Protein 3UN6 (pdb70)

Solvent-accessible surface area: 12383 Å² total

Organism: Staphylococcus aureus (strain NCTC 8325 / PS 47) (NCBI:txid93061)

Secondary structure (DSSP, 8-state):
--EEEEEE-SSGGGTT--HHHHHTSSS-SSEEEEEE-SSTTT--TTTTTSSSEEEEETTT--TTTTT---EEEEES-EE-EE------GGG--SSSSPEEEE-S-SSSHHHHHHHHHHHHTTPPTTSEEEE--TT--HHHHTTS-SEE-EETTHHHHHHHSS------BGGGTSTT---EEEEE-HHHHHH-HHHHHHHHHHHHHHHH---HHHHHH---SSSS-HHHHHHHHHTEE-S-----HHHHHHHHHHHHHTTS-PPPPHHHHB--HHHHHS---

B-factor: mean 32.93, std 9.85, range [16.86, 70.76]

CATH classification: 3.40.190.10 (+1 more: 3.40.190.10)

Foldseek 3Di:
DAEAEEEEEPFLLQLLLLQVLQVPDPDHPHHYHYDYDQAQVVSVCCQVVVGFWYWAWPQVLVVVVV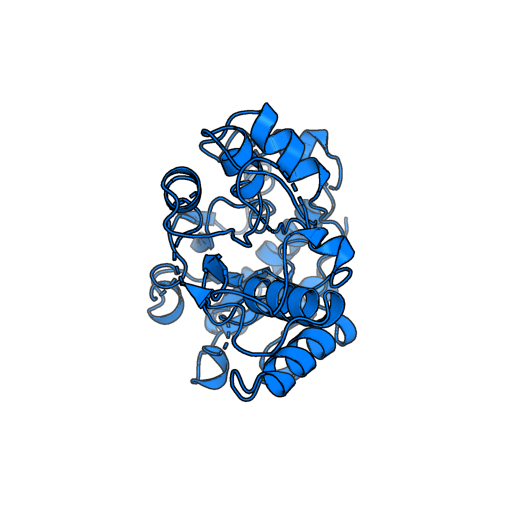PAQKAFAWGSFWFQKFKFWADALLVDDQPDAAFEEEERDCRFVFVLLVVQSCVVSPHDPPSYHYDHGLVPLVCRQVVVGGMYMDGPPSQLVVVVVHTHDTHDTSCVRPNRQGTITIMGGNCCVVPVVVSVLSSLLSSLLSQQCQPLVVSLVSCVPDPDDSVSSSVSSVGIHGHGGQPDQVSVVVSQVSCVVVVVDNDDHCVSHHDHPSNVVRDND

InterPro domains:
  IPR044527 Nitrate/bicarbonate ABC transporter substrate-binding domain [cd13553] (36-247)

Nearest PDB structures (foldseek):
  3un6-assembly1_A  TM=1.002E+00  e=4.318E-60  Staphylococcus aureus subsp. aureus NCTC 8325
  2g29-assembly1_A  TM=8.638E-01  e=1.732E-16  Synechocystis sp.
  6ssy-assembly2_B  TM=8.117E-01  e=2.374E-15  Escherichia coli K-12
  3uif-assembly1_A  TM=6.618E-01  e=4.471E-12  Methylobacillus flagellatus KT
  4c0r-assembly1_A  TM=5.521E-01  e=3.554E-06  Streptococcus mutans

Structure (mmCIF, N/CA/C/O backbone):
data_3UN6
#
_entry.id   3UN6
#
_cell.length_a   45.080
_cell.length_b   64.732
_cell.length_c   45.468
_cell.angle_alpha   90.00
_cell.angle_beta   91.50
_cell.angle_gamma   90.00
#
_symmetry.space_group_name_H-M   'P 1 21 1'
#
loop_
_entity.id
_entity.type
_entity.pdbx_description
1 polymer 'ABC transporter substrate-binding protein'
2 non-polymer 'ZINC ION'
3 non-polymer 'PHOSPHATE ION'
4 water water
#
loop_
_atom_site.group_PDB
_atom_site.id
_atom_site.type_symbol
_atom_site.label_atom_id
_atom_site.label_alt_id
_atom_site.label_comp_id
_atom_site.label_asym_id
_atom_site.label_entity_id
_atom_site.label_seq_id
_atom_site.pdbx_PDB_ins_code
_atom_site.Cartn_x
_atom_site.Cartn_y
_atom_site.Cartn_z
_atom_site.occupancy
_atom_site.B_iso_or_equiv
_atom_site.auth_seq_id
_atom_site.auth_comp_id
_atom_site.auth_asym_id
_atom_site.auth_atom_id
_atom_site.pdbx_PDB_model_num
ATOM 1 N N . GLN A 1 34 ? -36.875 12.024 14.088 1.00 55.62 34 GLN A N 1
ATOM 2 C CA . GLN A 1 34 ? -37.174 11.382 12.752 1.00 55.49 34 GLN A CA 1
ATOM 3 C C . GLN A 1 34 ? -35.907 10.927 11.994 1.00 52.17 34 GLN A C 1
ATOM 4 O O . GLN A 1 34 ? -34.875 11.605 12.030 1.00 52.13 34 GLN A O 1
ATOM 10 N N . GLN A 1 35 ? -36.029 9.780 11.313 1.00 48.97 35 GLN A N 1
ATOM 11 C CA . GLN A 1 35 ? -34.956 9.113 10.561 1.00 46.71 35 GLN A CA 1
ATOM 12 C C . GLN A 1 35 ? -34.039 10.029 9.726 1.00 44.26 35 GLN A C 1
ATOM 13 O O . GLN A 1 35 ? -34.503 10.778 8.866 1.00 42.98 35 GLN A O 1
ATOM 19 N N . VAL A 1 36 ? -32.736 9.921 9.970 1.00 41.55 36 VAL A N 1
ATOM 20 C CA . VAL A 1 36 ? -31.734 10.703 9.265 1.00 39.86 36 VAL A CA 1
ATOM 21 C C . VAL A 1 36 ? -31.125 9.875 8.138 1.00 36.96 36 VAL A C 1
ATOM 22 O O . VAL A 1 36 ? -30.682 8.755 8.365 1.00 36.43 36 VAL A O 1
ATOM 26 N N . ILE A 1 37 ? -31.148 10.413 6.928 1.00 33.39 37 ILE A N 1
ATOM 27 C CA . ILE A 1 37 ? -30.527 9.765 5.785 1.00 32.11 37 ILE A CA 1
ATOM 28 C C . ILE A 1 37 ? -29.309 10.598 5.464 1.00 29.23 37 ILE A C 1
ATOM 29 O O . ILE A 1 37 ? -29.430 11.801 5.231 1.00 27.62 37 ILE A O 1
ATOM 34 N N . LYS A 1 38 ? -28.141 9.963 5.486 1.00 27.63 38 LYS A N 1
ATOM 35 C CA . LYS A 1 38 ? -26.871 10.626 5.144 1.00 27.25 38 LYS A CA 1
ATOM 36 C C . LYS A 1 38 ? -26.459 10.229 3.739 1.00 25.14 38 LYS A C 1
ATOM 37 O O . LYS A 1 38 ? -26.245 9.033 3.458 1.00 24.14 38 LYS A O 1
ATOM 43 N N . ILE A 1 39 ? -26.291 11.208 2.862 1.00 23.40 39 ILE A N 1
ATOM 44 C CA . ILE A 1 39 ? -25.945 10.922 1.484 1.00 22.77 39 ILE A CA 1
ATOM 45 C C . ILE A 1 39 ? -24.693 11.650 1.110 1.00 23.20 39 ILE A C 1
ATOM 46 O O . ILE A 1 39 ? -24.570 12.877 1.327 1.00 25.40 39 ILE A O 1
ATOM 51 N N . GLY A 1 40 ? -23.760 10.907 0.534 1.00 23.27 40 GLY A N 1
ATOM 52 C CA . GLY A 1 40 ? -22.471 11.453 0.126 1.00 22.95 40 GLY A CA 1
ATOM 53 C C . GLY A 1 40 ? -22.394 11.998 -1.291 1.00 22.95 40 GLY A C 1
ATOM 54 O O . GLY A 1 40 ? -23.058 11.493 -2.204 1.00 22.72 40 GLY A O 1
ATOM 55 N N . TYR A 1 41 ? -21.542 13.004 -1.483 1.00 21.17 41 TYR A N 1
ATOM 56 C CA . TYR A 1 41 ? -21.367 13.598 -2.793 1.00 21.61 41 TYR A CA 1
ATOM 57 C C . TYR A 1 41 ? -20.073 14.371 -2.947 1.00 22.34 41 TYR A C 1
ATOM 58 O O . TYR A 1 41 ? -19.420 14.747 -1.958 1.00 23.54 41 TYR A O 1
ATOM 67 N N . LEU A 1 42 ? -19.740 14.609 -4.213 1.00 22.64 42 LEU A N 1
ATOM 68 C CA . LEU A 1 42 ? -18.694 15.532 -4.623 1.00 22.95 42 LEU A CA 1
ATOM 69 C C . LEU A 1 42 ? -19.410 16.771 -5.190 1.00 23.28 42 LEU A C 1
ATOM 70 O O . LEU A 1 42 ? -20.525 16.623 -5.779 1.00 24.37 42 LEU A O 1
ATOM 75 N N . PRO A 1 43 ? -18.796 17.985 -5.047 1.00 22.71 43 PRO A N 1
ATOM 76 C CA . PRO A 1 43 ? -19.398 19.261 -5.502 1.00 22.22 43 PRO A CA 1
ATOM 77 C C . PRO A 1 43 ? -19.283 19.488 -7.026 1.00 23.20 43 PRO A C 1
ATOM 78 O O . PRO A 1 43 ? -18.607 20.387 -7.490 1.00 20.55 43 PRO A O 1
ATOM 82 N N . ILE A 1 44 ? -19.987 18.648 -7.771 1.00 22.57 44 ILE A N 1
ATOM 83 C CA . ILE A 1 44 ? -20.012 18.680 -9.212 1.00 21.94 44 ILE A CA 1
ATOM 84 C C . ILE A 1 44 ? -21.484 18.765 -9.605 1.00 21.73 44 ILE A C 1
ATOM 85 O O . ILE A 1 44 ? -22.354 18.457 -8.790 1.00 21.17 44 ILE A O 1
ATOM 90 N N . THR A 1 45 ? -21.769 19.181 -10.833 1.00 22.40 45 THR A N 1
ATOM 91 C CA . THR A 1 45 ? -23.173 19.304 -11.281 1.00 22.56 45 THR A CA 1
ATOM 92 C C . THR A 1 45 ? -23.916 17.973 -11.246 1.00 22.38 45 THR A C 1
ATOM 93 O O . THR A 1 45 ? -25.151 17.947 -11.172 1.00 23.76 45 THR A O 1
ATOM 97 N N . HIS A 1 46 ? -23.180 16.871 -11.275 1.00 20.92 46 HIS A N 1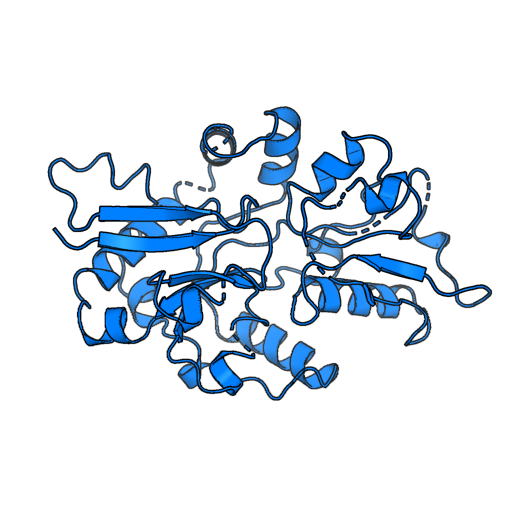
ATOM 98 C CA . HIS A 1 46 ? -23.821 15.576 -11.281 1.00 21.84 46 HIS A CA 1
ATOM 99 C C . HIS A 1 46 ? -24.507 15.232 -9.982 1.00 22.35 46 HIS A C 1
ATOM 100 O O . HIS A 1 46 ? -25.318 14.303 -9.947 1.00 23.38 46 HIS A O 1
ATOM 107 N N . SER A 1 47 ? -24.211 15.984 -8.929 1.00 22.07 47 SER A N 1
ATOM 108 C CA . SER A 1 47 ? -24.823 15.730 -7.635 1.00 21.67 47 SER A CA 1
ATOM 109 C C . SER A 1 47 ? -25.760 16.834 -7.195 1.00 22.83 47 SER A C 1
ATOM 110 O O . SER A 1 47 ? -26.296 16.762 -6.099 1.00 24.86 47 SER A O 1
ATOM 113 N N . ALA A 1 48 ? -25.981 17.842 -8.048 1.00 23.50 48 ALA A N 1
ATOM 114 C CA . ALA A 1 48 ? -26.751 19.032 -7.692 1.00 23.17 48 ALA A CA 1
ATOM 115 C C . ALA A 1 48 ? -28.233 18.773 -7.402 1.00 24.13 48 ALA A C 1
ATOM 116 O O . ALA A 1 48 ? -28.851 19.551 -6.685 1.00 23.22 48 ALA A O 1
ATOM 118 N N . ASN A 1 49 ? -28.801 17.694 -7.942 1.00 22.70 49 ASN A N 1
ATOM 119 C CA . ASN A 1 49 ? -30.201 17.382 -7.641 1.00 24.13 49 ASN A CA 1
ATOM 120 C C . ASN A 1 49 ? -30.380 17.024 -6.155 1.00 24.29 49 ASN A C 1
ATOM 121 O O . ASN A 1 49 ? -31.457 17.161 -5.629 1.00 25.16 49 ASN A O 1
ATOM 126 N N . LEU A 1 50 ? -29.322 16.572 -5.489 1.00 26.10 50 LEU A N 1
ATOM 127 C CA . LEU A 1 50 ? -29.389 16.326 -4.041 1.00 26.74 50 LEU A CA 1
ATOM 128 C C . LEU A 1 50 ? -29.578 17.649 -3.281 1.00 28.17 50 LEU A C 1
ATOM 129 O O . LEU A 1 50 ? -30.293 17.684 -2.267 1.00 29.13 50 LEU A O 1
ATOM 150 N N . THR A 1 53 ? -33.104 18.636 -3.677 1.00 24.79 53 THR A N 1
ATOM 151 C CA . THR A 1 53 ? -33.933 17.768 -2.824 1.00 25.92 53 THR A CA 1
ATOM 152 C C . THR A 1 53 ? -33.966 18.308 -1.399 1.00 25.87 53 THR A C 1
ATOM 153 O O . THR A 1 53 ? -35.026 18.402 -0.785 1.00 26.18 53 THR A O 1
ATOM 157 N N . LYS A 1 54 ? -32.789 18.664 -0.897 1.00 25.66 54 LYS A N 1
ATOM 158 C CA . LYS A 1 54 ? -32.609 19.272 0.406 1.00 28.23 54 LYS A CA 1
ATOM 159 C C . LYS A 1 54 ? -33.432 20.563 0.525 1.00 30.02 54 LYS A C 1
ATOM 160 O O . LYS A 1 54 ? -34.135 20.764 1.515 1.00 32.07 54 LYS A O 1
ATOM 166 N N . LYS A 1 55 ? -33.392 21.415 -0.499 1.00 29.09 55 LYS A N 1
ATOM 167 C CA . LYS A 1 55 ? -34.143 22.654 -0.448 1.00 30.29 55 LYS A CA 1
ATOM 168 C C . LYS A 1 55 ? -35.651 22.372 -0.416 1.00 31.18 55 LYS A C 1
ATOM 169 O O . LYS A 1 55 ? -36.395 22.994 0.335 1.00 31.66 55 LYS A O 1
ATOM 175 N N . LEU A 1 56 ? -36.097 21.431 -1.236 1.00 30.04 56 LEU A N 1
ATOM 176 C CA . LEU A 1 56 ? -37.509 21.066 -1.267 1.00 31.95 56 LEU A CA 1
ATOM 177 C C . LEU A 1 56 ? -37.981 20.507 0.095 1.00 32.05 56 LEU A C 1
ATOM 178 O O . LEU A 1 56 ? -39.049 20.878 0.600 1.00 32.21 56 LEU A O 1
ATOM 183 N N . LEU A 1 57 ? -37.176 19.629 0.686 1.00 31.56 57 LEU A N 1
ATOM 184 C CA . LEU A 1 57 ? -37.506 19.018 1.976 1.00 33.14 57 LEU A CA 1
ATOM 185 C C . LEU A 1 57 ? -37.674 20.079 3.073 1.00 35.60 57 LEU A C 1
ATOM 186 O O . LEU A 1 57 ? -38.504 19.915 3.961 1.00 38.32 57 LEU A O 1
ATOM 191 N N A SER A 1 58 ? -36.900 21.157 3.001 0.50 36.16 58 SER A N 1
ATOM 192 N N B SER A 1 58 ? -36.898 21.158 2.999 0.50 35.87 58 SER A N 1
ATOM 193 C CA A SER A 1 58 ? -36.995 22.238 3.984 0.50 38.61 58 SER A CA 1
ATOM 194 C CA B SER A 1 58 ? -36.990 22.245 3.981 0.50 38.06 58 SER A CA 1
ATOM 195 C C A SER A 1 58 ? -38.331 22.986 3.902 0.50 40.89 58 SER A C 1
ATOM 196 C C B SER A 1 58 ? -38.324 22.995 3.897 0.50 40.61 58 SER A C 1
ATOM 197 O O A SER A 1 58 ? -38.727 23.646 4.852 0.50 42.69 58 SER A O 1
ATOM 198 O O B SER A 1 58 ? -38.713 23.666 4.843 0.50 42.42 58 SER A O 1
ATOM 203 N N . GLN A 1 59 ? -39.017 22.874 2.767 1.00 41.82 59 GLN A N 1
ATOM 204 C CA . GLN A 1 59 ? -40.297 23.546 2.570 1.00 45.04 59 GLN A CA 1
ATOM 205 C C . GLN A 1 59 ? -41.506 22.823 3.170 1.00 47.53 59 GLN A C 1
ATOM 206 O O . GLN A 1 59 ? -42.581 23.399 3.200 1.00 49.69 59 GLN A O 1
ATOM 212 N N . TYR A 1 60 ? -41.350 21.587 3.651 1.00 48.55 60 TYR A N 1
ATOM 213 C CA . TYR A 1 60 ? -42.465 20.886 4.306 1.00 50.88 60 TYR A CA 1
ATOM 214 C C . TYR A 1 60 ? -42.554 21.316 5.761 1.00 53.16 60 TYR A C 1
ATOM 215 O O . TYR A 1 60 ? -41.518 21.546 6.410 1.00 51.36 60 TYR A O 1
ATOM 224 N N . ASN A 1 61 ? -43.787 21.419 6.270 1.00 56.12 61 ASN A N 1
ATOM 225 C CA . ASN A 1 61 ? -44.012 21.728 7.683 1.00 58.63 61 ASN A CA 1
ATOM 226 C C . ASN A 1 61 ? -43.394 20.610 8.528 1.00 58.88 61 ASN A C 1
ATOM 227 O O . ASN A 1 61 ? -42.699 20.864 9.520 1.00 58.29 61 ASN A O 1
ATOM 232 N N . HIS A 1 62 ? -43.668 19.371 8.128 1.00 58.72 62 HIS A N 1
ATOM 233 C CA . HIS A 1 62 ? -43.135 18.203 8.817 1.00 59.14 62 HIS A CA 1
ATOM 234 C C . HIS A 1 62 ? -42.612 17.192 7.810 1.00 56.79 62 HIS A C 1
ATOM 235 O O . HIS A 1 62 ? -43.357 16.334 7.341 1.00 57.73 62 HIS A O 1
ATOM 242 N N . PRO A 1 63 ? -41.319 17.298 7.470 1.00 54.04 63 PRO A N 1
ATOM 243 C CA . PRO A 1 63 ? -40.706 16.389 6.517 1.00 51.40 63 PRO A CA 1
ATOM 244 C C . PRO A 1 63 ? -40.689 14.963 7.059 1.00 50.34 63 PRO A C 1
ATOM 245 O O . PRO A 1 63 ? -40.601 14.760 8.280 1.00 50.51 63 PRO A O 1
ATOM 249 N N . LYS A 1 64 ? -40.749 13.990 6.155 1.00 47.77 64 LYS A N 1
ATOM 250 C CA . LYS A 1 64 ? -40.791 12.573 6.535 1.00 47.10 64 LYS A CA 1
ATOM 251 C C . LYS A 1 64 ? -39.439 11.965 6.973 1.00 44.78 64 LYS A C 1
ATOM 252 O O . LYS A 1 64 ? -39.402 10.857 7.499 1.00 44.46 64 LYS A O 1
ATOM 258 N N . TYR A 1 65 ? -38.349 12.693 6.760 1.00 41.81 65 TYR A N 1
ATOM 259 C CA . TYR A 1 65 ? -37.004 12.236 7.115 1.00 39.17 65 TYR A CA 1
ATOM 260 C C . TYR A 1 65 ? -36.119 13.482 7.182 1.00 39.20 65 TYR A C 1
ATOM 261 O O . TYR A 1 65 ? -36.571 14.591 6.861 1.00 39.08 65 TYR A O 1
ATOM 270 N N . LYS A 1 66 ? -34.886 13.304 7.637 1.00 38.26 66 LYS A N 1
ATOM 271 C CA . LYS A 1 66 ? -33.894 14.370 7.647 1.00 38.83 66 LYS A CA 1
ATOM 272 C C . LYS A 1 66 ? -32.819 13.949 6.651 1.00 36.50 66 LYS A C 1
ATOM 273 O O . LYS A 1 66 ? -32.421 12.774 6.597 1.00 36.90 66 LYS A O 1
ATOM 279 N N . LEU A 1 67 ? -32.361 14.898 5.854 1.00 35.25 67 LEU A N 1
ATOM 280 C CA . LEU A 1 67 ? -31.358 14.638 4.852 1.00 33.40 67 LEU A CA 1
ATOM 281 C C . LEU A 1 67 ? -30.074 15.361 5.229 1.00 33.81 67 LEU A C 1
ATOM 282 O O . LEU A 1 67 ? -30.046 16.596 5.343 1.00 32.43 67 LEU A O 1
ATOM 287 N N . GLU A 1 68 ? -29.019 14.588 5.457 1.00 32.70 68 GLU A N 1
ATOM 288 C CA . GLU A 1 68 ? -27.713 15.154 5.757 1.00 34.66 68 GLU A CA 1
ATOM 289 C C . GLU A 1 68 ? -26.830 14.880 4.556 1.00 32.60 68 GLU A C 1
ATOM 290 O O . GLU A 1 68 ? -26.650 13.716 4.164 1.00 32.37 68 GLU A O 1
ATOM 296 N N . LEU A 1 69 ? -26.306 15.948 3.955 1.00 30.72 69 LEU A N 1
ATOM 297 C CA . LEU A 1 69 ? -25.437 15.823 2.798 1.00 28.42 69 LEU A CA 1
ATOM 298 C C . LEU A 1 69 ? -23.973 15.888 3.268 1.00 27.92 69 LEU A C 1
ATOM 299 O O . LEU A 1 69 ? -23.532 16.880 3.839 1.00 27.45 69 LEU A O 1
ATOM 304 N N . VAL A 1 70 ? -23.221 14.834 2.983 1.00 26.11 70 VAL A N 1
ATOM 305 C CA . VAL A 1 70 ? -21.835 14.706 3.442 1.00 25.58 70 VAL A CA 1
ATOM 306 C C . VAL A 1 70 ? -20.880 14.850 2.237 1.00 24.87 70 VAL A C 1
ATOM 307 O O . VAL A 1 70 ? -20.900 14.017 1.306 1.00 22.80 70 VAL A O 1
ATOM 311 N N . LYS A 1 71 ? -20.040 15.888 2.266 1.00 24.37 71 LYS A N 1
ATOM 312 C CA . LYS A 1 71 ? -19.132 16.210 1.155 1.00 24.58 71 LYS A CA 1
ATOM 313 C C . LYS A 1 71 ? -17.768 15.530 1.181 1.00 23.80 71 LYS A C 1
ATOM 314 O O . LYS A 1 71 ? -17.114 15.470 2.220 1.00 25.61 71 LYS A O 1
ATOM 320 N N . PHE A 1 72 ? -17.322 15.095 0.007 1.00 22.31 72 PHE A N 1
ATOM 321 C CA . PHE A 1 72 ? -16.030 14.432 -0.182 1.00 21.88 72 PHE A CA 1
ATOM 322 C C . PHE A 1 72 ? -15.288 15.159 -1.293 1.00 24.07 72 PHE A C 1
ATOM 323 O O . PHE A 1 72 ? -15.911 15.793 -2.125 1.00 23.35 72 PHE A O 1
ATOM 331 N N . ASN A 1 73 ? -13.954 15.097 -1.281 1.00 26.13 73 ASN A N 1
ATOM 332 C CA . ASN A 1 73 ? -13.124 15.764 -2.300 1.00 28.14 73 ASN A CA 1
ATOM 333 C C . ASN A 1 73 ? -12.637 14.798 -3.383 1.00 26.39 73 ASN A C 1
ATOM 334 O O . ASN A 1 73 ? -12.092 15.224 -4.381 1.00 26.90 73 ASN A O 1
ATOM 339 N N . ASN A 1 74 ? -12.795 13.502 -3.156 1.00 26.17 74 ASN A N 1
ATOM 340 C CA . ASN A 1 74 ? -12.348 12.474 -4.102 1.00 25.77 74 ASN A CA 1
ATOM 341 C C . ASN A 1 74 ? -13.225 11.238 -4.008 1.00 24.03 74 ASN A C 1
ATOM 342 O O . ASN A 1 74 ? -13.882 11.008 -2.987 1.00 23.31 74 ASN A O 1
ATOM 347 N N . TRP A 1 75 ? -13.202 10.432 -5.063 1.00 23.28 75 TRP A N 1
ATOM 348 C CA . TRP A 1 75 ? -14.043 9.240 -5.138 1.00 23.56 75 TRP A CA 1
ATOM 349 C C . TRP A 1 75 ? -13.714 8.085 -4.183 1.00 24.19 75 TRP A C 1
ATOM 350 O O . TRP A 1 75 ? -14.633 7.505 -3.595 1.00 24.00 75 TRP A O 1
ATOM 361 N N . PRO A 1 76 ? -12.431 7.749 -4.004 1.00 24.80 76 PRO A N 1
ATOM 362 C CA . PRO A 1 76 ? -12.148 6.663 -3.054 1.00 24.69 76 PRO A CA 1
ATOM 363 C C . PRO A 1 76 ? -12.656 6.931 -1.623 1.00 25.60 76 PRO A C 1
ATOM 364 O O . PRO A 1 76 ? -13.243 6.041 -1.017 1.00 24.14 76 PRO A O 1
ATOM 368 N N . ASP A 1 77 ? -12.466 8.141 -1.089 1.00 25.00 77 ASP A N 1
ATOM 369 C CA . ASP A 1 77 ? -12.996 8.463 0.252 1.00 25.22 77 ASP A CA 1
ATOM 370 C C . ASP A 1 77 ? -14.511 8.291 0.322 1.00 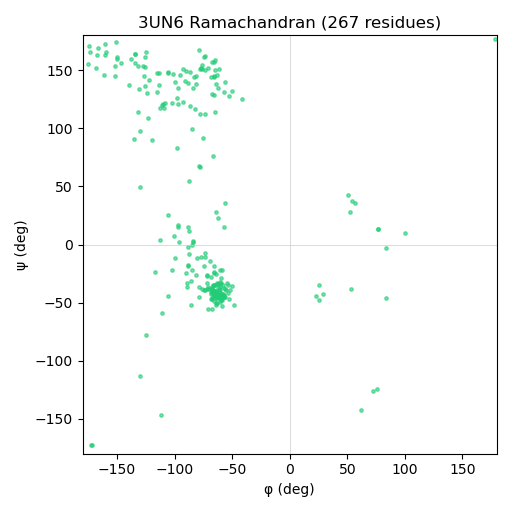23.88 77 ASP A C 1
ATOM 371 O O . ASP A 1 77 ? -15.060 7.789 1.311 1.00 24.24 77 ASP A O 1
ATOM 376 N N . LEU A 1 78 ? -15.189 8.741 -0.716 1.00 23.62 78 LEU A N 1
ATOM 377 C CA . LEU A 1 78 ? -16.643 8.626 -0.769 1.00 22.76 78 LEU A CA 1
ATOM 378 C C . LEU A 1 78 ? -17.086 7.129 -0.766 1.00 23.91 78 LEU A C 1
ATOM 379 O O . LEU A 1 78 ? -17.975 6.737 0.010 1.00 22.22 78 LEU A O 1
ATOM 392 N N . ASP A 1 80 ? -15.404 4.483 0.341 1.00 28.66 80 ASP A N 1
ATOM 393 C CA . ASP A 1 80 ? -15.092 3.888 1.665 1.00 30.07 80 ASP A CA 1
ATOM 394 C C . ASP A 1 80 ? -16.181 4.201 2.701 1.00 29.03 80 ASP A C 1
ATOM 395 O O . ASP A 1 80 ? -16.573 3.327 3.488 1.00 26.78 80 ASP A O 1
ATOM 400 N N . ALA A 1 81 ? -16.666 5.445 2.712 1.00 26.89 81 ALA A N 1
ATOM 401 C CA . ALA A 1 81 ? -17.750 5.831 3.635 1.00 26.93 81 ALA A CA 1
ATOM 402 C C . ALA A 1 81 ? -19.027 5.066 3.269 1.00 26.31 81 ALA A C 1
ATOM 403 O O . ALA A 1 81 ? -19.769 4.620 4.152 1.00 27.38 81 ALA A O 1
ATOM 405 N N . LEU A 1 82 ? -19.285 4.913 1.972 1.00 25.27 82 LEU A N 1
ATOM 406 C CA . LEU A 1 82 ? -20.461 4.182 1.520 1.00 25.93 82 LEU A CA 1
ATOM 407 C C . LEU A 1 82 ? -20.386 2.709 1.950 1.00 26.87 82 LEU A C 1
ATOM 408 O O . LEU A 1 82 ? -21.342 2.174 2.524 1.00 29.55 82 LEU A O 1
ATOM 413 N N . ASN A 1 83 ? -19.260 2.07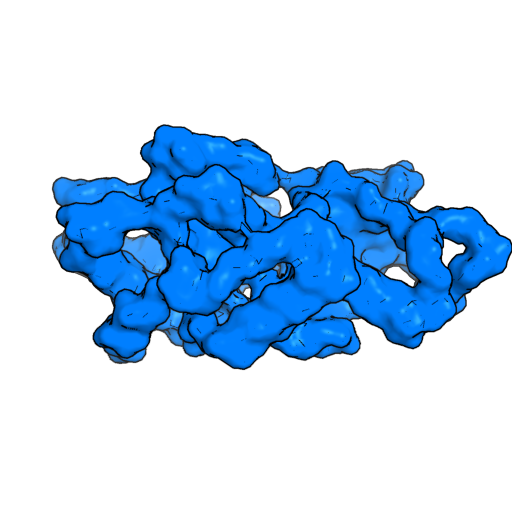0 1.675 1.00 27.99 83 ASN A N 1
ATOM 414 C CA . ASN A 1 83 ? -19.052 0.645 2.015 1.00 29.23 83 ASN A CA 1
ATOM 415 C C . ASN A 1 83 ? -18.957 0.340 3.523 1.00 29.04 83 ASN A C 1
ATOM 416 O O . ASN A 1 83 ? -19.289 -0.767 3.971 1.00 30.35 83 ASN A O 1
ATOM 421 N N . SER A 1 84 ? -18.498 1.304 4.304 1.00 27.62 84 SER A N 1
ATOM 422 C CA . SER A 1 84 ? -18.413 1.128 5.741 1.00 28.52 84 SER A CA 1
ATOM 423 C C . SER A 1 84 ? -19.724 1.540 6.423 1.00 27.63 84 SER A C 1
ATOM 424 O O . SER A 1 84 ? -19.857 1.407 7.632 1.00 28.54 84 SER A O 1
ATOM 427 N N . GLY A 1 85 ? -20.700 2.029 5.660 1.00 25.56 85 GLY A N 1
ATOM 428 C CA . GLY A 1 85 ? -21.986 2.438 6.260 1.00 25.55 85 GLY A CA 1
ATOM 429 C C . GLY A 1 85 ? -21.996 3.775 7.014 1.00 25.63 85 GLY A C 1
ATOM 430 O O . GLY A 1 85 ? -22.955 4.081 7.722 1.00 26.19 85 GLY A O 1
ATOM 431 N N . ARG A 1 86 ? -20.959 4.585 6.861 1.00 25.91 86 ARG A N 1
ATOM 432 C CA . ARG A 1 86 ? -20.946 5.888 7.516 1.00 27.39 86 ARG A CA 1
ATOM 433 C C . ARG A 1 86 ? -21.889 6.878 6.794 1.00 27.18 86 ARG A C 1
ATOM 434 O O . ARG A 1 86 ? -22.283 7.894 7.367 1.00 27.07 86 ARG A O 1
ATOM 442 N N . ILE A 1 87 ? -22.228 6.555 5.541 1.00 26.52 87 ILE A N 1
ATOM 443 C CA . ILE A 1 87 ? -23.273 7.237 4.799 1.00 25.63 87 ILE A CA 1
ATOM 444 C C . ILE A 1 87 ? -24.231 6.138 4.327 1.00 25.08 87 ILE A C 1
ATOM 445 O O . ILE A 1 87 ? -23.855 4.974 4.196 1.00 26.90 87 ILE A O 1
ATOM 450 N N . ASP A 1 88 ? -25.486 6.516 4.147 1.00 25.76 88 ASP A N 1
ATOM 451 C CA . ASP A 1 88 ? -26.568 5.610 3.753 1.00 26.03 88 ASP A CA 1
ATOM 452 C C . ASP A 1 88 ? -26.721 5.454 2.234 1.00 24.19 88 ASP A C 1
ATOM 453 O O . ASP A 1 88 ? -27.407 4.551 1.752 1.00 24.85 88 ASP A O 1
ATOM 458 N N . GLY A 1 89 ? -26.141 6.388 1.499 1.00 23.84 89 GLY A N 1
ATOM 459 C CA . GLY A 1 89 ? -26.202 6.394 0.049 1.00 23.07 89 GLY A CA 1
ATOM 460 C C . GLY A 1 89 ? -25.282 7.467 -0.491 1.00 22.49 89 GLY A C 1
ATOM 461 O O . GLY A 1 89 ? -24.515 8.101 0.262 1.00 23.18 89 GLY A O 1
ATOM 462 N N . ALA A 1 90 ? -25.355 7.697 -1.794 1.00 20.89 90 ALA A N 1
ATOM 463 C CA . ALA A 1 90 ? -24.457 8.641 -2.422 1.00 21.27 90 ALA A CA 1
ATOM 464 C C . ALA A 1 90 ? -24.756 8.870 -3.891 1.00 20.60 90 ALA A C 1
ATOM 465 O O . ALA A 1 90 ? -25.374 8.027 -4.537 1.00 20.27 90 ALA A O 1
ATOM 467 N N . SER A 1 91 ? -24.348 10.039 -4.396 1.00 21.62 91 SER A N 1
ATOM 468 C CA . SER A 1 91 ? -24.347 10.299 -5.849 1.00 21.75 91 SER A CA 1
ATOM 469 C C . SER A 1 91 ? -22.929 9.884 -6.242 1.00 20.89 91 SER A C 1
ATOM 470 O O . SER A 1 91 ? -21.965 10.408 -5.688 1.00 20.68 91 SER A O 1
ATOM 473 N N . THR A 1 92 ? -22.791 8.938 -7.167 1.00 22.19 92 THR A N 1
ATOM 474 C CA . THR A 1 92 ? -21.473 8.372 -7.476 1.00 22.14 92 THR A CA 1
ATOM 475 C C . THR A 1 92 ? -21.317 7.893 -8.910 1.00 20.75 92 THR A C 1
ATOM 476 O O . THR A 1 92 ? -22.298 7.682 -9.628 1.00 20.07 92 THR A O 1
ATOM 480 N N . LEU A 1 93 ? -20.070 7.741 -9.330 1.00 20.08 93 LEU A N 1
ATOM 481 C CA . LEU A 1 93 ? -19.761 7.230 -10.664 1.00 20.96 93 LEU A CA 1
ATOM 482 C C . LEU A 1 93 ? -20.436 5.848 -10.816 1.00 21.02 93 LEU A C 1
ATOM 483 O O . LEU A 1 93 ? -20.306 4.978 -9.939 1.00 20.91 93 LEU A O 1
ATOM 488 N N . ILE A 1 94 ? -21.152 5.652 -11.924 1.00 20.90 94 ILE A N 1
ATOM 489 C CA . ILE A 1 94 ? -21.898 4.407 -12.114 1.00 20.31 94 ILE A CA 1
ATOM 490 C C . ILE A 1 94 ? -20.982 3.190 -12.248 1.00 21.18 94 ILE A C 1
ATOM 491 O O . ILE A 1 94 ? -21.319 2.115 -11.758 1.00 20.05 94 ILE A O 1
ATOM 496 N N . GLU A 1 95 ? -19.805 3.364 -12.870 1.00 21.43 95 GLU A N 1
ATOM 497 C CA . GLU A 1 95 ? -18.889 2.244 -13.087 1.00 23.04 95 GLU A CA 1
ATOM 498 C C . GLU A 1 95 ? -18.262 1.829 -11.783 1.00 22.42 95 GLU A C 1
ATOM 499 O O . GLU A 1 95 ? -18.067 0.654 -11.549 1.00 22.72 95 GLU A O 1
ATOM 505 N N . LEU A 1 96 ? -17.953 2.819 -10.944 1.00 23.61 96 LEU A N 1
ATOM 506 C CA . LEU A 1 96 ? -17.339 2.620 -9.617 1.00 24.29 96 LEU A CA 1
ATOM 507 C C . LEU A 1 96 ? -18.290 1.843 -8.718 1.00 23.90 96 LEU A C 1
ATOM 508 O O . LEU A 1 96 ? -17.889 0.902 -8.015 1.00 24.88 96 LEU A O 1
ATOM 513 N N . ALA A 1 97 ? -19.551 2.262 -8.739 1.00 23.48 97 ALA A N 1
ATOM 514 C CA . ALA A 1 97 ? -20.626 1.581 -8.009 1.00 23.42 97 ALA A CA 1
ATOM 515 C C . ALA A 1 97 ? -20.853 0.138 -8.560 1.00 22.90 97 ALA A C 1
ATOM 516 O O . ALA A 1 97 ? -21.065 -0.796 -7.807 1.00 22.08 97 ALA A O 1
ATOM 526 N N . LYS A 1 99 ? -18.577 -1.803 -10.036 1.00 23.99 99 LYS A N 1
ATOM 527 C CA . LYS A 1 99 ? -17.417 -2.585 -9.629 1.00 25.76 99 LYS A CA 1
ATOM 528 C C . LYS A 1 99 ? -17.567 -2.993 -8.170 1.00 25.03 99 LYS A C 1
ATOM 529 O O . LYS A 1 99 ? -17.374 -4.148 -7.828 1.00 26.03 99 LYS A O 1
ATOM 535 N N . SER A 1 100 ? -17.924 -2.037 -7.323 1.00 25.01 100 SER A N 1
ATOM 536 C CA . SER A 1 100 ? -18.147 -2.297 -5.917 1.00 26.52 100 SER A CA 1
ATOM 537 C C . SER A 1 100 ? -19.235 -3.376 -5.801 1.00 27.38 100 SER A C 1
ATOM 538 O O . SER A 1 100 ? -19.113 -4.325 -5.028 1.00 25.13 100 SER A O 1
ATOM 541 N N . LYS A 1 101 ? -20.288 -3.253 -6.603 1.00 27.64 101 LYS A N 1
ATOM 542 C CA . LYS A 1 101 ? -21.352 -4.270 -6.612 1.00 27.47 101 LYS A CA 1
ATOM 543 C C . LYS A 1 101 ? -20.800 -5.647 -7.031 1.00 29.81 101 LYS A C 1
ATOM 544 O O . LYS A 1 101 ? -21.103 -6.662 -6.404 1.00 30.87 101 LYS A O 1
ATOM 550 N N . GLN A 1 102 ? -19.982 -5.684 -8.081 1.00 30.82 102 GLN A N 1
ATOM 551 C CA . GLN A 1 102 ? -19.364 -6.933 -8.522 1.00 33.38 102 GLN A CA 1
ATOM 552 C C . GLN A 1 102 ? -18.510 -7.524 -7.401 1.00 34.57 102 GLN A C 1
ATOM 553 O O . GLN A 1 102 ? -18.334 -8.722 -7.327 1.00 34.71 102 GLN A O 1
ATOM 559 N N . LYS A 1 103 ? -17.973 -6.673 -6.537 1.00 34.48 103 LYS A N 1
ATOM 560 C CA . LYS A 1 103 ? -17.193 -7.137 -5.407 1.00 36.30 103 LYS A CA 1
ATOM 561 C C . LYS A 1 103 ? -18.047 -7.455 -4.167 1.00 35.86 103 LYS A C 1
ATOM 562 O O . LYS A 1 103 ? -17.500 -7.673 -3.088 1.00 37.47 103 LYS A O 1
ATOM 568 N N . GLY A 1 104 ? -19.376 -7.510 -4.319 1.00 35.12 104 GLY A N 1
ATOM 569 C CA . GLY A 1 104 ? -20.268 -7.915 -3.203 1.00 34.53 104 GLY A CA 1
ATOM 570 C C . GLY A 1 104 ? -20.984 -6.818 -2.420 1.00 33.63 104 GLY A C 1
ATOM 571 O O . GLY A 1 104 ? -21.601 -7.085 -1.387 1.00 32.22 104 GLY A O 1
ATOM 572 N N . SER A 1 105 ? -20.935 -5.584 -2.911 1.00 33.16 105 SER A N 1
ATOM 573 C CA . SER A 1 105 ? -21.589 -4.480 -2.217 1.00 32.91 105 SER A CA 1
ATOM 574 C C . SER A 1 105 ? -23.085 -4.677 -2.141 1.00 32.85 105 SER A C 1
ATOM 575 O O . SER A 1 105 ? -23.710 -5.201 -3.062 1.00 33.00 105 SER A O 1
ATOM 578 N N . ASN A 1 106 ? -23.665 -4.212 -1.049 1.00 32.20 106 ASN A N 1
ATOM 579 C CA . ASN A 1 106 ? -25.098 -4.304 -0.863 1.00 32.82 106 ASN A CA 1
ATOM 580 C C . ASN A 1 106 ? -25.901 -3.155 -1.528 1.00 30.60 106 ASN A C 1
ATOM 581 O O . ASN A 1 106 ? -27.128 -3.112 -1.406 1.00 31.33 106 ASN A O 1
ATOM 586 N N . ILE A 1 107 ? -25.235 -2.246 -2.237 1.00 28.14 107 ILE A N 1
ATOM 587 C CA . ILE A 1 107 ? -25.933 -1.090 -2.822 1.00 26.83 107 ILE A CA 1
ATOM 588 C C . ILE A 1 107 ? -26.792 -1.392 -4.045 1.00 28.49 107 ILE A C 1
ATOM 589 O O . ILE A 1 107 ? -26.637 -2.427 -4.694 1.00 30.60 107 ILE A O 1
ATOM 594 N N . LYS A 1 108 ? -27.711 -0.465 -4.329 1.00 27.06 108 LYS A N 1
ATOM 595 C CA . LYS A 1 108 ? -28.597 -0.502 -5.488 1.00 26.35 108 LYS A CA 1
ATOM 596 C C . LYS A 1 108 ? -28.705 0.918 -6.038 1.00 23.60 108 LYS A C 1
ATOM 597 O O . LYS A 1 108 ? -28.802 1.885 -5.256 1.00 21.54 108 LYS A O 1
ATOM 603 N N . ALA A 1 109 ? -28.643 1.047 -7.361 1.00 22.15 109 ALA A N 1
ATOM 604 C CA . ALA A 1 109 ? -28.822 2.333 -8.047 1.00 20.71 109 ALA A CA 1
ATOM 605 C C . ALA A 1 109 ? -30.322 2.513 -8.205 1.00 21.43 109 ALA A C 1
ATOM 606 O O . ALA A 1 109 ? -31.036 1.558 -8.575 1.00 21.51 109 ALA A O 1
ATOM 608 N N . VAL A 1 110 ? -30.796 3.707 -7.901 1.00 19.97 110 VAL A N 1
ATOM 609 C CA . VAL A 1 110 ? -32.236 3.998 -7.929 1.00 21.32 110 VAL A CA 1
ATOM 610 C C . VAL A 1 110 ? -32.601 5.047 -8.944 1.00 21.99 110 VAL A C 1
ATOM 611 O O . VAL A 1 110 ? -33.742 5.065 -9.437 1.00 24.49 110 VAL A O 1
ATOM 615 N N . ALA A 1 111 ? -31.645 5.897 -9.307 1.00 21.70 111 ALA A N 1
ATOM 616 C CA . ALA A 1 111 ? -31.904 6.935 -10.306 1.00 22.09 111 ALA A CA 1
ATOM 617 C C . ALA A 1 111 ? -30.626 7.578 -10.794 1.00 21.99 111 ALA A C 1
ATOM 618 O O . ALA A 1 111 ? -29.577 7.480 -10.150 1.00 21.26 111 ALA A O 1
ATOM 620 N N . LEU A 1 112 ? -30.707 8.260 -11.926 1.00 21.00 112 LEU A N 1
ATOM 621 C CA . LEU A 1 112 ? -29.544 9.017 -12.421 1.00 21.74 112 LEU A CA 1
ATOM 622 C C . LEU A 1 112 ? -29.393 10.305 -11.601 1.00 21.42 112 LEU A C 1
ATOM 623 O O . LEU A 1 112 ? -30.356 10.785 -11.017 1.00 22.77 112 LEU A O 1
ATOM 628 N N . GLY A 1 113 ? -28.194 10.845 -11.525 1.00 20.90 113 GLY A N 1
ATOM 629 C CA . GLY A 1 113 ? -27.990 12.134 -10.887 1.00 21.98 113 GLY A CA 1
ATOM 630 C C . GLY A 1 113 ? -28.247 13.275 -11.889 1.00 23.51 113 GLY A C 1
ATOM 631 O O . GLY A 1 113 ? -28.582 14.387 -11.505 1.00 22.56 113 GLY A O 1
ATOM 632 N N . HIS A 1 114 ? -28.149 12.976 -13.182 1.00 23.78 114 HIS A N 1
ATOM 633 C CA . HIS A 1 114 ? -28.201 14.004 -14.207 1.00 24.09 114 HIS A CA 1
ATOM 634 C C . HIS A 1 114 ? -28.015 13.378 -15.587 1.00 22.54 114 HIS A C 1
ATOM 635 O O . HIS A 1 114 ? -27.792 12.169 -15.715 1.00 23.41 114 HIS A O 1
ATOM 642 N N . HIS A 1 115 ? -28.103 14.217 -16.611 1.00 23.28 115 HIS A N 1
ATOM 643 C CA . HIS A 1 115 ? -27.753 13.833 -17.995 1.00 23.97 115 HIS A CA 1
ATOM 644 C C . HIS A 1 115 ? -26.656 14.809 -18.420 1.00 24.66 115 HIS A C 1
ATOM 645 O O . HIS A 1 115 ? -26.690 15.988 -18.044 1.00 25.94 115 HIS A O 1
ATOM 652 N N . GLU A 1 116 ? -25.678 14.303 -19.167 1.00 23.52 116 GLU A N 1
ATOM 653 C CA . GLU A 1 116 ? -24.576 15.096 -19.707 1.00 23.81 116 GLU A CA 1
ATOM 654 C C . GLU A 1 116 ? -23.701 15.755 -18.643 1.00 23.27 116 GLU A C 1
ATOM 655 O O . GLU A 1 116 ? -23.382 15.119 -17.620 1.00 25.72 116 GLU A O 1
ATOM 661 N N . GLY A 1 117 ? -23.240 16.978 -18.895 1.00 21.39 117 GLY A N 1
ATOM 662 C CA . GLY A 1 117 ? -22.402 17.688 -17.921 1.00 23.24 117 GLY A CA 1
ATOM 663 C C . GLY A 1 117 ? -20.937 17.258 -17.808 1.00 24.17 117 GLY A C 1
ATOM 664 O O . GLY A 1 117 ? -20.247 17.631 -16.842 1.00 26.21 117 GLY A O 1
ATOM 665 N N . ASN A 1 118 ? -20.454 16.471 -18.771 1.00 22.93 118 ASN A N 1
ATOM 666 C CA . ASN A 1 118 ? -19.034 16.027 -18.810 1.00 23.54 118 ASN A CA 1
ATOM 667 C C . ASN A 1 118 ? -18.248 16.766 -19.888 1.00 23.80 118 ASN A C 1
ATOM 668 O O . ASN A 1 118 ? -18.799 17.146 -20.931 1.00 22.37 118 ASN A O 1
ATOM 673 N N . VAL A 1 119 ? -16.964 16.985 -19.626 1.00 24.32 119 VAL A N 1
ATOM 674 C CA . VAL A 1 119 ? -16.108 17.645 -20.577 1.00 25.12 119 VAL A CA 1
ATOM 675 C C . VAL A 1 119 ? -14.765 16.952 -20.760 1.00 24.73 119 VAL A C 1
ATOM 676 O O . VAL A 1 119 ? -14.367 16.127 -19.961 1.00 24.12 119 VAL A O 1
ATOM 680 N N . ILE A 1 120 ? -14.088 17.312 -21.851 1.00 25.54 120 ILE A N 1
ATOM 681 C CA . ILE A 1 120 ? -12.727 16.893 -22.127 1.00 25.78 120 ILE A CA 1
ATOM 682 C C . ILE A 1 120 ? -11.991 18.181 -22.344 1.00 25.66 120 ILE A C 1
ATOM 683 O O . ILE A 1 120 ? -12.318 18.934 -23.257 1.00 26.60 120 ILE A O 1
ATOM 696 N N . GLY A 1 122 ? -8.239 20.371 -22.691 1.00 25.39 122 GLY A N 1
ATOM 697 C CA . GLY A 1 122 ? -6.875 20.275 -23.185 1.00 27.37 122 GLY A CA 1
ATOM 698 C C . GLY A 1 122 ? -6.143 21.529 -22.763 1.00 28.24 122 GLY A C 1
ATOM 699 O O . GLY A 1 122 ? -6.760 22.476 -22.258 1.00 28.25 122 GLY A O 1
ATOM 700 N N . GLN A 1 123 ? -4.833 21.547 -22.967 1.00 30.13 123 GLN A N 1
ATOM 701 C CA . GLN A 1 123 ? -4.028 22.709 -22.632 1.00 32.14 123 GLN A CA 1
ATOM 702 C C . GLN A 1 123 ? -4.447 23.870 -23.503 1.00 34.18 123 GLN A C 1
ATOM 703 O O . GLN A 1 123 ? -5.011 23.675 -24.585 1.00 33.07 123 GLN A O 1
ATOM 709 N N . LYS A 1 124 ? -4.134 25.069 -23.028 1.00 35.58 124 LYS A N 1
ATOM 710 C CA . LYS A 1 124 ? -4.408 26.304 -23.724 1.00 38.00 124 LYS A CA 1
ATOM 711 C C . LYS A 1 124 ? -3.926 26.265 -25.174 1.00 39.51 124 LYS A C 1
ATOM 712 O O . LYS A 1 124 ? -2.793 25.858 -25.443 1.00 40.18 124 LYS A O 1
ATOM 718 N N . GLY A 1 125 ? -4.794 26.676 -26.103 1.00 40.59 125 GLY A N 1
ATOM 719 C CA . GLY A 1 125 ? -4.464 26.739 -27.546 1.00 41.54 125 GLY A CA 1
ATOM 720 C C . GLY A 1 125 ? -4.299 25.428 -28.321 1.00 41.66 125 GLY A C 1
ATOM 721 O O . GLY A 1 125 ? -3.893 25.435 -29.490 1.00 43.51 125 GLY A O 1
ATOM 730 N N A HIS A 1 127 ? -5.485 22.107 -30.363 0.50 41.63 127 HIS A N 1
ATOM 731 N N B HIS A 1 127 ? -5.483 22.093 -30.357 0.50 40.96 127 HIS A N 1
ATOM 732 C CA A HIS A 1 127 ? -6.561 21.818 -31.305 0.50 42.04 127 HIS A CA 1
ATOM 733 C CA B HIS A 1 127 ? -6.532 21.817 -31.340 0.50 40.87 127 HIS A CA 1
ATOM 734 C C A HIS A 1 127 ? -6.683 20.307 -31.406 0.50 41.25 127 HIS A C 1
ATOM 735 C C B HIS A 1 127 ? -6.680 20.304 -31.412 0.50 40.59 127 HIS A C 1
ATOM 736 O O A HIS A 1 127 ? -5.692 19.599 -31.277 0.50 41.06 127 HIS A O 1
ATOM 737 O O B HIS A 1 127 ? -5.696 19.588 -31.266 0.50 40.41 127 HIS A O 1
ATOM 750 N N . LEU A 1 128 ? -7.892 19.807 -31.634 1.00 40.80 128 LEU A N 1
ATOM 751 C CA . LEU A 1 128 ? -8.097 18.356 -31.760 1.00 41.08 128 LEU A CA 1
ATOM 752 C C . LEU A 1 128 ? -7.197 17.713 -32.831 1.00 43.44 128 LEU A C 1
ATOM 753 O O . LEU A 1 128 ? -6.841 16.535 -32.712 1.00 41.82 128 LEU A O 1
ATOM 758 N N . ASN A 1 129 ? -6.811 18.499 -33.846 1.00 45.62 129 ASN A N 1
ATOM 759 C CA . ASN A 1 129 ? -5.911 18.038 -34.911 1.00 48.42 129 ASN A CA 1
ATOM 760 C C . ASN A 1 129 ? -4.470 17.904 -34.431 1.00 49.27 129 ASN A C 1
ATOM 761 O O . ASN A 1 129 ? -3.619 17.418 -35.153 1.00 50.44 129 ASN A O 1
ATOM 766 N N . GLU A 1 130 ? -4.201 18.355 -33.216 1.00 49.83 130 GLU A N 1
ATOM 767 C CA . GLU A 1 130 ? -2.862 18.300 -32.643 1.00 50.89 130 GLU A CA 1
ATOM 768 C C . GLU A 1 130 ? -2.511 16.835 -32.406 1.00 49.28 130 GLU A C 1
ATOM 769 O O . GLU A 1 130 ? -1.383 16.418 -32.621 1.00 49.36 130 GLU A O 1
ATOM 775 N N . PHE A 1 131 ? -3.503 16.062 -31.970 1.00 46.14 131 PHE A N 1
ATOM 776 C CA . PHE A 1 131 ? -3.292 14.658 -31.620 1.00 45.57 131 PHE A CA 1
ATOM 777 C C . PHE A 1 131 ? -2.910 13.768 -32.809 1.00 46.50 131 PHE A C 1
ATOM 778 O O . PHE A 1 131 ? -3.582 13.764 -33.840 1.00 45.61 131 PHE A O 1
ATOM 786 N N . ASN A 1 132 ? -1.821 13.017 -32.645 1.00 42.80 132 ASN A N 1
ATOM 787 C CA . ASN A 1 132 ? -1.327 12.124 -33.689 1.00 44.22 132 ASN A CA 1
ATOM 788 C C . ASN A 1 132 ? -0.587 10.928 -33.089 1.00 44.46 132 ASN A C 1
ATOM 789 O O . ASN A 1 132 ? -0.371 10.870 -31.876 1.00 43.83 132 ASN A O 1
ATOM 794 N N . ASN A 1 133 ? -0.196 9.984 -33.944 1.00 45.21 133 ASN A N 1
ATOM 795 C CA . ASN A 1 133 ? 0.527 8.776 -33.520 1.00 46.17 133 ASN A CA 1
ATOM 796 C C . ASN A 1 133 ? 2.032 8.898 -33.674 1.00 48.69 133 ASN A C 1
ATOM 797 O O . ASN A 1 133 ? 2.774 7.956 -33.376 1.00 47.89 133 ASN A O 1
ATOM 802 N N . ASN A 1 134 ? 2.462 10.076 -34.116 1.00 51.11 134 ASN A N 1
ATOM 803 C CA . ASN A 1 134 ? 3.851 10.344 -34.486 1.00 53.61 134 ASN A CA 1
ATOM 804 C C . ASN A 1 134 ? 4.836 10.525 -33.341 1.00 54.33 134 ASN A C 1
ATOM 805 O O . ASN A 1 134 ? 5.980 10.098 -33.442 1.00 55.76 134 ASN A O 1
ATOM 810 N N . GLY A 1 135 ? 4.407 11.175 -32.266 1.00 53.89 135 GLY A N 1
ATOM 811 C CA . GLY A 1 135 ? 5.300 11.446 -31.146 1.00 54.19 135 GLY A CA 1
ATOM 812 C C . GLY A 1 135 ? 4.982 10.702 -29.864 1.00 53.63 135 GLY A C 1
ATOM 813 O O . GLY A 1 135 ? 4.497 9.566 -29.875 1.00 53.22 135 GLY A O 1
ATOM 814 N N . ASP A 1 136 ? 5.260 11.370 -28.750 1.00 53.57 136 ASP A N 1
ATOM 815 C CA . ASP A 1 136 ? 5.062 10.795 -27.434 1.00 52.80 136 ASP A CA 1
ATOM 816 C C . ASP A 1 136 ? 3.595 10.715 -27.059 1.00 51.14 136 ASP A C 1
ATOM 817 O O . ASP A 1 136 ? 2.730 11.374 -27.621 1.00 50.28 136 ASP A O 1
ATOM 822 N N . ASP A 1 137 ? 3.367 9.876 -26.073 1.00 50.10 137 ASP A N 1
ATOM 823 C CA . ASP A 1 137 ? 2.077 9.613 -25.516 1.00 48.48 137 ASP A CA 1
ATOM 824 C C . ASP A 1 137 ? 1.432 10.874 -24.890 1.00 45.04 137 ASP A C 1
ATOM 825 O O . ASP A 1 137 ? 2.127 11.797 -24.450 1.00 44.89 137 ASP A O 1
ATOM 830 N N . TYR A 1 138 ? 0.098 10.911 -24.896 1.00 40.15 138 TYR A N 1
ATOM 831 C CA . TYR A 1 138 ? -0.651 12.001 -24.298 1.00 37.30 138 TYR A CA 1
ATOM 832 C C . TYR A 1 138 ? -1.144 11.562 -22.915 1.00 34.65 138 TYR A C 1
ATOM 833 O O . TYR A 1 138 ? -1.571 10.420 -22.734 1.00 34.01 138 TYR A O 1
ATOM 842 N N . HIS A 1 139 ? -1.084 12.462 -21.943 1.00 32.34 139 HIS A N 1
ATOM 843 C CA . HIS A 1 139 ? -1.482 12.137 -20.576 1.00 31.85 139 HIS A CA 1
ATOM 844 C C . HIS A 1 139 ? -2.758 12.833 -20.124 1.00 30.55 139 HIS A C 1
ATOM 845 O O . HIS A 1 139 ? -2.861 14.064 -20.102 1.00 30.30 139 HIS A O 1
ATOM 852 N N . PHE A 1 140 ? -3.739 12.015 -19.768 1.00 28.58 140 PHE A N 1
ATOM 853 C CA . PHE A 1 140 ? -5.032 12.502 -19.349 1.00 26.81 140 PHE A CA 1
ATOM 854 C C . PHE A 1 140 ? -5.392 12.212 -17.900 1.00 24.97 140 PHE A C 1
ATOM 855 O O . PHE A 1 140 ? -5.276 11.087 -17.435 1.00 24.44 140 PHE A O 1
ATOM 863 N N . GLY A 1 141 ? -5.852 13.251 -17.201 1.00 24.19 141 GLY A N 1
ATOM 864 C CA . GLY A 1 141 ? -6.339 13.096 -15.842 1.00 23.59 141 GLY A CA 1
ATOM 865 C C . GLY A 1 141 ? -7.777 12.589 -15.936 1.00 22.87 141 GLY A C 1
ATOM 866 O O . GLY A 1 141 ? -8.525 13.003 -16.830 1.00 21.73 141 GLY A O 1
ATOM 867 N N . ILE A 1 142 ? -8.135 11.628 -15.085 1.00 22.35 142 ILE A N 1
ATOM 868 C CA . ILE A 1 142 ? -9.524 11.125 -14.989 1.00 21.39 142 ILE A CA 1
ATOM 869 C C . ILE A 1 142 ? -9.853 11.041 -13.496 1.00 22.00 142 ILE A C 1
ATOM 870 O O . ILE A 1 142 ? -8.948 10.956 -12.664 1.00 22.38 142 ILE A O 1
ATOM 875 N N . PRO A 1 143 ? -11.143 11.094 -13.139 1.00 20.86 143 PRO A N 1
ATOM 876 C CA . PRO A 1 143 ? -11.471 11.055 -11.703 1.00 21.97 143 PRO A CA 1
ATOM 877 C C . PRO A 1 143 ? -11.267 9.691 -11.009 1.00 21.40 143 PRO A C 1
ATOM 878 O O . PRO A 1 143 ? -11.048 9.626 -9.796 1.00 22.61 143 PRO A O 1
ATOM 882 N N . HIS A 1 144 ? -11.349 8.623 -11.783 1.00 22.73 144 HIS A N 1
ATOM 883 C CA . HIS A 1 144 ? -11.168 7.262 -11.301 1.00 23.11 144 HIS A CA 1
ATOM 884 C C . HIS A 1 144 ? -11.038 6.367 -12.536 1.00 24.10 144 HIS A C 1
ATOM 885 O O . HIS A 1 144 ? -11.567 6.697 -13.598 1.00 22.59 144 HIS A O 1
ATOM 892 N N . ARG A 1 145 ? -10.325 5.256 -12.417 1.00 24.74 145 ARG A N 1
ATOM 893 C CA . ARG A 1 145 ? -10.231 4.319 -13.555 1.00 26.81 145 ARG A CA 1
ATOM 894 C C . ARG A 1 145 ? -11.626 3.776 -13.977 1.00 25.58 145 ARG A C 1
ATOM 895 O O . ARG A 1 145 ? -11.848 3.487 -15.136 1.00 26.62 145 ARG A O 1
ATOM 903 N N . TYR A 1 146 ? -12.542 3.628 -13.028 1.00 24.98 146 TYR A N 1
ATOM 904 C CA . TYR A 1 146 ? -13.892 3.153 -13.336 1.00 25.40 146 TYR A CA 1
ATOM 905 C C . TYR A 1 146 ? -14.769 4.368 -13.448 1.00 25.07 146 TYR A C 1
ATOM 906 O O . TYR A 1 146 ? -15.446 4.767 -12.488 1.00 26.37 146 TYR A O 1
ATOM 915 N N . SER A 1 147 ? -14.749 4.974 -14.629 1.00 23.58 147 SER A N 1
ATOM 916 C CA . SER A 1 147 ? -15.504 6.181 -14.862 1.00 23.35 147 SER A CA 1
ATOM 917 C C . SER A 1 147 ? -15.905 6.306 -16.307 1.00 22.05 147 SER A C 1
ATOM 918 O O . SER A 1 147 ? -15.265 5.746 -17.171 1.00 23.90 147 SER A O 1
ATOM 921 N N . THR A 1 148 ? -16.995 7.021 -16.540 1.00 21.05 148 THR A N 1
ATOM 922 C CA . THR A 1 148 ? -17.462 7.349 -17.885 1.00 20.97 148 THR A CA 1
ATOM 923 C C . THR A 1 148 ? -16.419 8.240 -18.592 1.00 21.02 148 THR A C 1
ATOM 924 O O . THR A 1 148 ? -16.327 8.266 -19.801 1.00 22.28 148 THR A 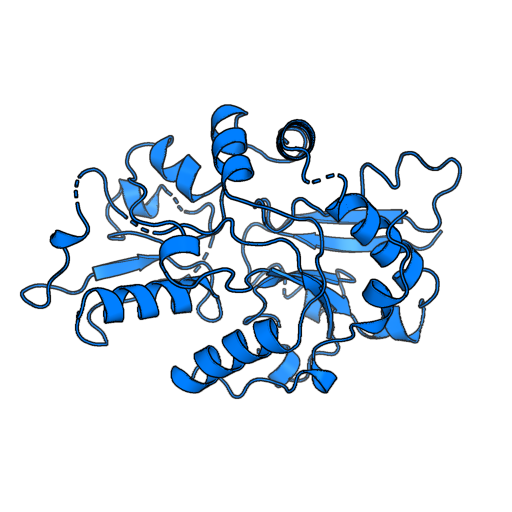O 1
ATOM 928 N N . HIS A 1 149 ? -15.634 8.955 -17.803 1.00 20.59 149 HIS A N 1
ATOM 929 C CA . HIS A 1 149 ? -14.573 9.828 -18.311 1.00 22.43 149 HIS A CA 1
ATOM 930 C C . HIS A 1 149 ? -13.522 9.026 -19.042 1.00 21.49 149 HIS A C 1
ATOM 931 O O . HIS A 1 149 ? -13.121 9.405 -20.140 1.00 21.96 149 HIS A O 1
ATOM 938 N N . TYR A 1 150 ? -13.084 7.907 -18.455 1.00 21.86 150 TYR A N 1
ATOM 939 C CA . TYR A 1 150 ? -12.162 6.991 -19.136 1.00 21.63 150 TYR A CA 1
ATOM 940 C C . TYR A 1 150 ? -12.781 6.516 -20.467 1.00 22.68 150 TYR A C 1
ATOM 941 O O . TYR A 1 150 ? -12.112 6.484 -21.494 1.00 23.08 150 TYR A O 1
ATOM 950 N N . LEU A 1 151 ? -14.050 6.144 -20.431 1.00 22.17 151 LEU A N 1
ATOM 951 C CA . LEU A 1 151 ? -14.734 5.660 -21.627 1.00 24.12 151 LEU A CA 1
ATOM 952 C C . LEU A 1 151 ? -14.856 6.740 -22.696 1.00 24.11 151 LEU A C 1
ATOM 953 O O . LEU A 1 151 ? -14.668 6.474 -23.873 1.00 25.74 151 LEU A O 1
ATOM 958 N N . LEU A 1 152 ? -15.179 7.960 -22.283 1.00 23.66 152 LEU A N 1
ATOM 959 C CA . LEU A 1 152 ? -15.307 9.076 -23.219 1.00 23.23 152 LEU A CA 1
ATOM 960 C C . LEU A 1 152 ? -13.984 9.330 -23.924 1.00 22.86 152 LEU A C 1
ATOM 961 O O . LEU A 1 152 ? -13.932 9.512 -25.154 1.00 22.89 152 LEU A O 1
ATOM 966 N N . LEU A 1 153 ? -12.907 9.313 -23.145 1.00 21.65 153 LEU A N 1
ATOM 967 C CA . LEU A 1 153 ? -11.592 9.566 -23.694 1.00 21.85 153 LEU A CA 1
ATOM 968 C C . LEU A 1 153 ? -11.144 8.484 -24.651 1.00 23.27 153 LEU A C 1
ATOM 969 O O . LEU A 1 153 ? -10.570 8.789 -25.695 1.00 23.85 153 LEU A O 1
ATOM 974 N N . GLU A 1 154 ? -11.421 7.228 -24.314 1.00 23.36 154 GLU A N 1
ATOM 975 C CA . GLU A 1 154 ? -11.082 6.125 -25.197 1.00 24.43 154 GLU A CA 1
ATOM 976 C C . GLU A 1 154 ? -11.896 6.166 -26.484 1.00 24.83 154 GLU A C 1
ATOM 977 O O . GLU A 1 154 ? -11.416 5.768 -27.548 1.00 24.60 154 GLU A O 1
ATOM 983 N N . GLU A 1 155 ? -13.139 6.605 -26.387 1.00 24.62 155 GLU A N 1
ATOM 984 C CA . GLU A 1 155 ? -13.962 6.709 -27.580 1.00 26.44 155 GLU A CA 1
ATOM 985 C C . GLU A 1 155 ? -13.449 7.856 -28.447 1.00 26.25 155 GLU A C 1
ATOM 986 O O . GLU A 1 155 ? -13.436 7.748 -29.680 1.00 25.85 155 GLU A O 1
ATOM 992 N N . LEU A 1 156 ? -12.993 8.934 -27.805 1.00 25.14 156 LEU A N 1
ATOM 993 C CA . LEU A 1 156 ? -12.460 10.072 -28.533 1.00 26.61 156 LEU A CA 1
ATOM 994 C C . LEU A 1 156 ? -11.157 9.647 -29.187 1.00 27.23 156 LEU A C 1
ATOM 995 O O . LEU A 1 156 ? -10.886 10.010 -30.315 1.00 27.29 156 LEU A O 1
ATOM 1000 N N . ARG A 1 157 ? -10.368 8.826 -28.499 1.00 27.05 157 ARG A N 1
ATOM 1001 C CA . ARG A 1 157 ? -9.120 8.328 -29.084 1.00 27.64 157 ARG A CA 1
ATOM 1002 C C . ARG A 1 157 ? -9.387 7.552 -30.382 1.00 27.23 157 ARG A C 1
ATOM 1003 O O . ARG A 1 157 ? -8.663 7.707 -31.375 1.00 25.42 157 ARG A O 1
ATOM 1011 N N . LYS A 1 158 ? -10.411 6.699 -30.371 1.00 27.97 158 LYS A N 1
ATOM 1012 C CA . LYS A 1 158 ? -10.773 5.920 -31.569 1.00 28.48 158 LYS A CA 1
ATOM 1013 C C . LYS A 1 158 ? -11.335 6.820 -32.665 1.00 29.56 158 LYS A C 1
ATOM 1014 O O . LYS A 1 158 ? -11.028 6.627 -33.832 1.00 28.87 158 LYS A O 1
ATOM 1020 N N . GLN A 1 159 ? -12.174 7.794 -32.302 1.00 29.84 159 GLN A N 1
ATOM 1021 C CA . GLN A 1 159 ? -12.735 8.709 -33.319 1.00 32.48 159 GLN A CA 1
ATOM 1022 C C . GLN A 1 159 ? -11.629 9.513 -34.006 1.00 32.65 159 GLN A C 1
ATOM 1023 O O . GLN A 1 159 ? -11.721 9.812 -35.199 1.00 34.71 159 GLN A O 1
ATOM 1029 N N . LEU A 1 160 ? -10.575 9.838 -33.248 1.00 33.24 160 LEU A N 1
ATOM 1030 C CA . LEU A 1 160 ? -9.409 10.547 -33.778 1.00 33.13 160 LEU A CA 1
ATOM 1031 C C . LEU A 1 160 ? -8.411 9.591 -34.423 1.00 32.79 160 LEU A C 1
ATOM 1032 O O . LEU A 1 160 ? -7.354 10.012 -34.874 1.00 33.13 160 LEU A O 1
ATOM 1037 N N . LYS A 1 161 ? -8.746 8.305 -34.463 1.00 33.24 161 LYS A N 1
ATOM 1038 C CA . LYS A 1 161 ? -7.897 7.274 -35.071 1.00 33.57 161 LYS A CA 1
ATOM 1039 C C . LYS A 1 161 ? -6.481 7.211 -34.468 1.00 33.21 161 LYS A C 1
ATOM 1040 O O . LYS A 1 161 ? -5.520 6.962 -35.166 1.00 33.28 161 LYS A O 1
ATOM 1046 N N . ILE A 1 162 ? -6.379 7.441 -33.163 1.00 33.09 162 ILE A N 1
ATOM 1047 C CA . ILE A 1 162 ? -5.105 7.378 -32.429 1.00 32.43 162 ILE A CA 1
ATOM 1048 C C . ILE A 1 162 ? -4.940 5.932 -31.894 1.00 32.94 162 ILE A C 1
ATOM 1049 O O . ILE A 1 162 ? -5.911 5.293 -31.495 1.00 30.89 162 ILE A O 1
ATOM 1054 N N . LYS A 1 163 ? -3.722 5.405 -31.937 1.00 34.57 163 LYS A N 1
ATOM 1055 C CA . LYS A 1 163 ? -3.471 4.019 -31.518 1.00 36.19 163 LYS A CA 1
ATOM 1056 C C . LYS A 1 163 ? -3.707 3.787 -30.025 1.00 35.69 163 LYS A C 1
ATOM 1057 O O . LYS A 1 163 ? -3.455 4.675 -29.198 1.00 33.70 163 LYS A O 1
ATOM 1063 N N . PRO A 1 164 ? -4.203 2.583 -29.685 1.00 36.71 164 PRO A N 1
ATOM 1064 C CA . PRO A 1 164 ? -4.439 2.191 -28.312 1.00 36.35 164 PRO A CA 1
ATOM 1065 C C . PRO A 1 164 ? -3.154 2.335 -27.523 1.00 36.95 164 PRO A C 1
ATOM 1066 O O . PRO A 1 164 ? -2.075 2.018 -28.031 1.00 36.99 164 PRO A O 1
ATOM 1070 N N . GLY A 1 165 ? -3.266 2.826 -26.300 1.00 36.97 165 GLY A N 1
ATOM 1071 C CA . GLY A 1 165 ? -2.098 3.045 -25.457 1.00 37.10 165 GLY A CA 1
ATOM 1072 C C . GLY A 1 165 ? -1.400 4.364 -25.726 1.00 37.10 165 GLY A C 1
ATOM 1073 O O . GLY A 1 165 ? -0.432 4.685 -25.047 1.00 38.30 165 GLY A O 1
ATOM 1074 N N . HIS A 1 166 ? -1.853 5.146 -26.706 1.00 36.15 166 HIS A N 1
ATOM 1075 C CA . HIS A 1 166 ? -1.171 6.431 -26.964 1.00 36.31 166 HIS A CA 1
ATOM 1076 C C . HIS A 1 166 ? -1.768 7.544 -26.079 1.00 33.58 166 HIS A C 1
ATOM 1077 O O . HIS A 1 166 ? -1.265 8.661 -26.049 1.00 34.46 166 HIS A O 1
ATOM 1084 N N . PHE A 1 167 ? -2.857 7.217 -25.388 1.00 31.72 167 PHE A N 1
ATOM 1085 C CA . PHE A 1 167 ? -3.443 8.057 -24.340 1.00 29.59 167 PHE A CA 1
ATOM 1086 C C . PHE A 1 167 ? -3.141 7.270 -23.054 1.00 30.05 167 PHE A C 1
ATOM 1087 O O . PHE A 1 167 ? -3.431 6.078 -22.981 1.00 30.04 167 PHE A O 1
ATOM 1095 N N A SER A 1 168 ? -2.543 7.939 -22.072 0.50 30.08 168 SER A N 1
ATOM 1096 N N B SER A 1 168 ? -2.520 7.934 -22.079 0.50 29.74 168 SER A N 1
ATOM 1097 C CA A SER A 1 168 ? -2.205 7.331 -20.794 0.50 29.94 168 SER A CA 1
ATOM 1098 C CA B SER A 1 168 ? -2.192 7.342 -20.781 0.50 29.16 168 SER A CA 1
ATOM 1099 C C A SER A 1 168 ? -3.067 8.034 -19.762 0.50 28.58 168 SER A C 1
ATOM 1100 C C B SER A 1 168 ? -3.074 8.036 -19.764 0.50 28.20 168 SER A C 1
ATOM 1101 O O A SER A 1 168 ? -3.218 9.253 -19.809 0.50 27.23 168 SER A O 1
ATOM 1102 O O B SER A 1 168 ? -3.247 9.251 -19.824 0.50 26.81 168 SER A O 1
ATOM 1107 N N . TYR A 1 169 ? -3.642 7.266 -18.842 1.00 27.89 169 TYR A N 1
ATOM 1108 C CA . TYR A 1 169 ? -4.558 7.817 -17.851 1.00 26.63 169 TYR A CA 1
ATOM 1109 C C . TYR A 1 169 ? -4.018 7.935 -16.457 1.00 28.03 169 TYR A C 1
ATOM 1110 O O . TYR A 1 169 ? -3.324 7.050 -15.968 1.00 27.84 169 TYR A O 1
ATOM 1119 N N . HIS A 1 170 ? -4.376 9.037 -15.805 1.00 28.02 170 HIS A N 1
ATOM 1120 C CA . HIS A 1 170 ? -3.893 9.330 -14.467 1.00 28.22 170 HIS A CA 1
ATOM 1121 C C . HIS A 1 170 ? -5.030 9.735 -13.550 1.00 26.35 170 HIS A C 1
ATOM 1122 O O . HIS A 1 170 ? -5.652 10.780 -13.741 1.00 26.06 170 HIS A O 1
ATOM 1129 N N . GLU A 1 171 ? -5.285 8.898 -12.551 1.00 25.82 171 GLU A N 1
ATOM 1130 C CA . GLU A 1 171 ? -6.373 9.132 -11.602 1.00 27.28 171 GLU A CA 1
ATOM 1131 C C . GLU A 1 171 ? -6.070 10.290 -10.664 1.00 27.68 171 GLU A C 1
ATOM 1132 O O . GLU A 1 171 ? -4.984 10.383 -10.116 1.00 28.41 171 GLU A O 1
ATOM 1146 N N . SER A 1 173 ? -8.255 13.625 -8.107 1.00 29.06 173 SER A N 1
ATOM 1147 C CA . SER A 1 173 ? -9.503 14.276 -7.723 1.00 29.28 173 SER A CA 1
ATOM 1148 C C . SER A 1 173 ? -9.821 15.384 -8.737 1.00 27.48 173 SER A C 1
ATOM 1149 O O . SER A 1 173 ? -8.925 15.983 -9.323 1.00 26.03 173 SER A O 1
ATOM 1152 N N . PRO A 1 174 ? -11.106 15.637 -8.972 1.00 26.46 174 PRO A N 1
ATOM 1153 C CA . PRO A 1 174 ? -11.497 16.694 -9.897 1.00 26.35 174 PRO A CA 1
ATOM 1154 C C . PRO A 1 174 ? -10.852 18.048 -9.575 1.00 28.48 174 PRO A C 1
ATOM 1155 O O . PRO A 1 174 ? -10.306 18.696 -10.489 1.00 27.51 174 PRO A O 1
ATOM 1159 N N . ALA A 1 175 ? -10.876 18.452 -8.292 1.00 28.35 175 ALA A N 1
ATOM 1160 C CA . ALA A 1 175 ? -10.316 19.749 -7.861 1.00 29.66 175 ALA A CA 1
ATOM 1161 C C . ALA A 1 175 ? -8.822 19.924 -8.169 1.00 30.31 175 ALA A C 1
ATOM 1162 O O . ALA A 1 175 ? -8.314 21.046 -8.207 1.00 32.41 175 ALA A O 1
ATOM 1164 N N . GLU A 1 176 ? -8.119 18.823 -8.350 1.00 30.25 176 GLU A N 1
ATOM 1165 C CA . GLU A 1 176 ? -6.682 18.865 -8.627 1.00 30.32 176 GLU A CA 1
ATOM 1166 C C . GLU A 1 176 ? -6.351 18.993 -10.108 1.00 29.03 176 GLU A C 1
ATOM 1167 O O . 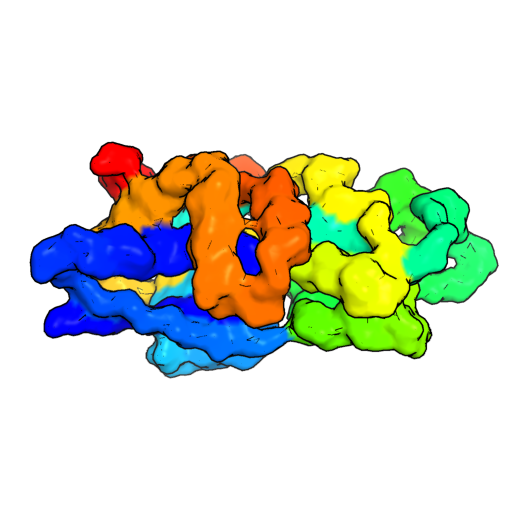GLU A 1 176 ? -5.202 19.234 -10.470 1.00 28.06 176 GLU A O 1
ATOM 1181 N N . PRO A 1 178 ? -7.269 21.272 -12.659 1.00 30.84 178 PRO A N 1
ATOM 1182 C CA . PRO A 1 178 ? -6.823 22.559 -13.229 1.00 33.10 178 PRO A CA 1
ATOM 1183 C C . PRO A 1 178 ? -5.355 22.874 -12.967 1.00 34.52 178 PRO A C 1
ATOM 1184 O O . PRO A 1 178 ? -4.653 23.301 -13.873 1.00 36.80 178 PRO A O 1
ATOM 1188 N N . ALA A 1 179 ? -4.890 22.652 -11.747 1.00 35.46 179 ALA A N 1
ATOM 1189 C CA . ALA A 1 179 ? -3.494 22.905 -11.409 1.00 36.34 179 ALA A CA 1
ATOM 1190 C C . ALA A 1 179 ? -2.571 21.949 -12.156 1.00 35.99 179 ALA A C 1
ATOM 1191 O O . ALA A 1 179 ? -1.504 22.356 -12.651 1.00 37.31 179 ALA A O 1
ATOM 1193 N N . ALA A 1 180 ? -2.966 20.677 -12.230 1.00 34.03 180 ALA A N 1
ATOM 1194 C CA . ALA A 1 180 ? -2.172 19.668 -12.942 1.00 33.50 180 ALA A CA 1
ATOM 1195 C C . ALA A 1 180 ? -2.020 20.025 -14.426 1.00 34.21 180 ALA A C 1
ATOM 1196 O O . ALA A 1 180 ? -0.967 19.781 -15.034 1.00 33.06 180 ALA A O 1
ATOM 1198 N N . LEU A 1 181 ? -3.079 20.591 -14.998 1.00 34.95 181 LEU A N 1
ATOM 1199 C CA . LEU A 1 181 ? -3.091 21.028 -16.399 1.00 37.35 181 LEU A CA 1
ATOM 1200 C C . LEU A 1 181 ? -2.209 22.267 -16.591 1.00 40.46 181 LEU A C 1
ATOM 1201 O O . LEU A 1 181 ? -1.287 22.242 -17.406 1.00 42.20 181 LEU A O 1
ATOM 1206 N N . SER A 1 182 ? -2.478 23.333 -15.826 1.00 43.27 182 SER A N 1
ATOM 1207 C CA . SER A 1 182 ? -1.699 24.588 -15.917 1.00 46.55 182 SER A CA 1
ATOM 1208 C C . SER A 1 182 ? -0.210 24.383 -15.731 1.00 47.91 182 SER A C 1
ATOM 1209 O O . SER A 1 182 ? 0.587 25.107 -16.315 1.00 49.40 182 SER A O 1
ATOM 1212 N N . GLU A 1 183 ? 0.166 23.415 -14.902 1.00 48.44 183 GLU A N 1
ATOM 1213 C CA . GLU A 1 183 ? 1.582 23.143 -14.641 1.00 49.38 183 GLU A CA 1
ATOM 1214 C C . GLU A 1 183 ? 2.133 21.999 -15.506 1.00 48.56 183 GLU A C 1
ATOM 1215 O O . GLU A 1 183 ? 3.189 21.435 -15.207 1.00 47.90 183 GLU A O 1
ATOM 1221 N N . HIS A 1 184 ? 1.400 21.676 -16.577 1.00 46.72 184 HIS A N 1
ATOM 1222 C CA . HIS A 1 184 ? 1.805 20.680 -17.583 1.00 45.48 184 HIS A CA 1
ATOM 1223 C C . HIS A 1 184 ? 2.177 19.295 -17.108 1.00 42.90 184 HIS A C 1
ATOM 1224 O O . HIS A 1 184 ? 3.090 18.687 -17.648 1.00 43.06 184 HIS A O 1
ATOM 1231 N N . ARG A 1 185 ? 1.476 18.788 -16.111 1.00 39.49 185 ARG A N 1
ATOM 1232 C CA . ARG A 1 185 ? 1.718 17.424 -15.651 1.00 37.72 185 ARG A CA 1
ATOM 1233 C C . ARG A 1 185 ? 0.836 16.507 -16.497 1.00 35.54 185 ARG A C 1
ATOM 1234 O O . ARG A 1 185 ? 1.062 15.308 -16.563 1.00 36.69 185 ARG A O 1
ATOM 1242 N N . ILE A 1 186 ? -0.173 17.093 -17.138 1.00 32.11 186 ILE A N 1
ATOM 1243 C CA . ILE A 1 186 ? -1.074 16.371 -18.032 1.00 31.09 186 ILE A CA 1
ATOM 1244 C C . ILE A 1 186 ? -1.326 17.226 -19.259 1.00 29.98 186 ILE A C 1
ATOM 1245 O O . ILE A 1 186 ? -1.079 18.423 -19.226 1.00 30.78 186 ILE A O 1
ATOM 1250 N N . THR A 1 187 ? -1.757 16.577 -20.340 1.00 28.26 187 THR A N 1
ATOM 1251 C CA . THR A 1 187 ? -2.081 17.204 -21.629 1.00 29.19 187 THR A CA 1
ATOM 1252 C C . THR A 1 187 ? -3.527 17.673 -21.557 1.00 27.58 187 THR A C 1
ATOM 1253 O O . THR A 1 187 ? -3.925 18.650 -22.189 1.00 27.02 187 THR A O 1
ATOM 1257 N N . GLY A 1 188 ? -4.327 16.939 -20.805 1.00 26.76 188 GLY A N 1
ATOM 1258 C CA . GLY A 1 188 ? -5.736 17.289 -20.652 1.00 25.79 188 GLY A CA 1
ATOM 1259 C C . GLY A 1 188 ? -6.412 16.423 -19.626 1.00 25.21 188 GLY A C 1
ATOM 1260 O O . GLY A 1 188 ? -5.762 15.645 -18.919 1.00 26.46 188 GLY A O 1
ATOM 1261 N N . TYR A 1 189 ? -7.729 16.566 -19.528 1.00 23.40 189 TYR A N 1
ATOM 1262 C CA . TYR A 1 189 ? -8.482 15.788 -18.592 1.00 23.20 189 TYR A CA 1
ATOM 1263 C C . TYR A 1 189 ? -9.942 15.729 -18.976 1.00 22.61 189 TYR A C 1
ATOM 1264 O O . TYR A 1 189 ? -10.403 16.465 -19.869 1.00 23.46 189 TYR A O 1
ATOM 1273 N N . SER A 1 190 ? -10.643 14.795 -18.352 1.00 21.73 190 SER A N 1
ATOM 1274 C CA . SER A 1 190 ? -12.061 14.659 -18.537 1.00 21.03 190 SER A CA 1
ATOM 1275 C C . SER A 1 190 ? -12.702 14.577 -17.145 1.00 21.69 190 SER A C 1
ATOM 1276 O O . SER A 1 190 ? -12.239 13.829 -16.301 1.00 21.58 190 SER A O 1
ATOM 1279 N N . VAL A 1 191 ? -13.781 15.329 -16.922 1.00 21.46 191 VAL A N 1
ATOM 1280 C CA . VAL A 1 191 ? -14.387 15.411 -15.609 1.00 19.52 191 VAL A CA 1
ATOM 1281 C C . VAL A 1 191 ? -15.754 16.057 -15.709 1.00 19.95 191 VAL A C 1
ATOM 1282 O O . VAL A 1 191 ? -16.130 16.556 -16.775 1.00 18.26 191 VAL A O 1
ATOM 1286 N N . ALA A 1 192 ? -16.522 15.992 -14.616 1.00 20.17 192 ALA A N 1
ATOM 1287 C CA . ALA A 1 192 ? -17.819 16.640 -14.580 1.00 20.16 192 ALA A CA 1
ATOM 1288 C C . ALA A 1 192 ? -17.601 18.123 -14.359 1.00 20.60 192 ALA A C 1
ATOM 1289 O O . ALA A 1 192 ? -16.623 18.527 -13.725 1.00 19.80 192 ALA A O 1
ATOM 1291 N N . GLU A 1 193 ? -18.505 18.939 -14.861 1.00 21.19 193 GLU A N 1
ATOM 1292 C CA . GLU A 1 193 ? -18.436 20.355 -14.546 1.00 23.15 193 GLU A CA 1
ATOM 1293 C C . GLU A 1 193 ? -18.697 20.432 -13.043 1.00 22.30 193 GLU A C 1
ATOM 1294 O O . GLU A 1 193 ? -19.298 19.518 -12.477 1.00 21.24 193 GLU A O 1
ATOM 1300 N N . PRO A 1 194 ? -18.247 21.513 -12.387 1.00 21.77 194 PRO A N 1
ATOM 1301 C CA . PRO A 1 194 ? -17.625 22.691 -12.926 1.00 22.78 194 PRO A CA 1
ATOM 1302 C C . PRO A 1 194 ? -16.109 22.644 -13.092 1.00 23.29 194 PRO A C 1
ATOM 1303 O O . PRO A 1 194 ? -15.521 23.676 -13.346 1.00 23.01 194 PRO A O 1
ATOM 1307 N N . PHE A 1 195 ? -15.499 21.465 -13.026 1.00 23.68 195 PHE A N 1
ATOM 1308 C CA . PHE A 1 195 ? -14.039 21.394 -13.070 1.00 24.97 195 PHE A CA 1
ATOM 1309 C C . PHE A 1 195 ? -13.395 21.648 -14.427 1.00 26.13 195 PHE A C 1
ATOM 1310 O O . PHE A 1 195 ? -12.195 21.874 -14.501 1.00 28.59 195 PHE A O 1
ATOM 1318 N N . GLY A 1 196 ? -14.197 21.686 -15.489 1.00 26.03 196 GLY A N 1
ATOM 1319 C CA . GLY A 1 196 ? -13.682 22.060 -16.804 1.00 26.18 196 GLY A CA 1
ATOM 1320 C C . GLY A 1 196 ? -13.712 23.575 -16.899 1.00 27.63 196 GLY A C 1
ATOM 1321 O O . GLY A 1 196 ? -12.700 24.221 -17.216 1.00 26.17 196 GLY A O 1
ATOM 1322 N N . ALA A 1 197 ? -14.878 24.148 -16.599 1.00 26.58 197 ALA A N 1
ATOM 1323 C CA . ALA A 1 197 ? -15.038 25.580 -16.625 1.00 27.29 197 ALA A CA 1
ATOM 1324 C C . ALA A 1 197 ? -13.986 26.209 -15.704 1.00 28.95 197 ALA A C 1
ATOM 1325 O O . ALA A 1 197 ? -13.406 27.237 -16.039 1.00 28.49 197 ALA A O 1
ATOM 1327 N N . LEU A 1 198 ? -13.721 25.578 -14.556 1.00 27.86 198 LEU A N 1
ATOM 1328 C CA . LEU A 1 198 ? -12.723 26.108 -13.623 1.00 29.16 198 LEU A CA 1
ATOM 1329 C C . LEU A 1 198 ? -11.336 26.089 -14.277 1.00 31.36 198 LEU A C 1
ATOM 1330 O O . LEU A 1 198 ? -10.574 27.041 -14.127 1.00 31.09 198 LEU A O 1
ATOM 1335 N N . GLY A 1 199 ? -11.022 25.023 -15.015 1.00 30.93 199 GLY A N 1
ATOM 1336 C CA . GLY A 1 199 ? -9.751 24.953 -15.743 1.00 33.22 199 GLY A CA 1
ATOM 1337 C C . GLY A 1 199 ? -9.556 26.141 -16.689 1.00 35.40 199 GLY A C 1
ATOM 1338 O O . GLY A 1 199 ? -8.446 26.671 -16.826 1.00 36.40 199 GLY A O 1
ATOM 1339 N N . GLU A 1 200 ? -10.634 26.573 -17.338 1.00 36.13 200 GLU A N 1
ATOM 1340 C CA . GLU A 1 200 ? -10.551 27.714 -18.241 1.00 38.62 200 GLU A CA 1
ATOM 1341 C C . GLU A 1 200 ? -10.286 28.983 -17.464 1.00 40.35 200 GLU A C 1
ATOM 1342 O O . GLU A 1 200 ? -9.444 29.762 -17.848 1.00 39.80 200 GLU A O 1
ATOM 1348 N N . LYS A 1 201 ? -11.031 29.179 -16.374 1.00 42.56 201 LYS A N 1
ATOM 1349 C CA . LYS A 1 201 ? -10.896 30.364 -15.511 1.00 45.60 201 LYS A CA 1
ATOM 1350 C C . LYS A 1 201 ? -9.553 30.351 -14.792 1.00 47.57 201 LYS A C 1
ATOM 1351 O O . LYS A 1 201 ? -8.797 31.303 -14.873 1.00 48.59 201 LYS A O 1
ATOM 1357 N N . LEU A 1 202 ? -9.271 29.275 -14.062 1.00 49.17 202 LEU A N 1
ATOM 1358 C CA . LEU A 1 202 ? -8.026 29.178 -13.317 1.00 50.71 202 LEU A CA 1
ATOM 1359 C C . LEU A 1 202 ? -6.899 28.883 -14.243 1.00 52.37 202 LEU A C 1
ATOM 1360 O O . LEU A 1 202 ? -6.586 27.726 -14.542 1.00 51.94 202 LEU A O 1
ATOM 1365 N N . GLY A 1 203 ? -6.289 29.955 -14.707 1.00 54.41 203 GLY A N 1
ATOM 1366 C CA . GLY A 1 203 ? -5.187 29.835 -15.591 1.00 55.78 203 GLY A CA 1
ATOM 1367 C C . GLY A 1 203 ? -5.589 29.389 -16.980 1.00 55.85 203 GLY A C 1
ATOM 1368 O O . GLY A 1 203 ? -6.508 29.944 -17.598 1.00 56.65 203 GLY A O 1
ATOM 1369 N N . LYS A 1 204 ? -4.942 28.321 -17.425 1.00 54.31 204 LYS A N 1
ATOM 1370 C CA . LYS A 1 204 ? -5.008 27.913 -18.797 1.00 52.65 204 LYS A CA 1
ATOM 1371 C C . LYS A 1 204 ? -5.513 26.480 -19.073 1.00 49.12 204 LYS A C 1
ATOM 1372 O O . LYS A 1 204 ? -4.826 25.478 -18.795 1.00 48.10 204 LYS A O 1
ATOM 1378 N N . GLY A 1 205 ? -6.730 26.425 -19.624 1.00 44.48 205 GLY A N 1
ATOM 1379 C CA . GLY A 1 205 ? -7.383 25.195 -20.040 1.00 40.17 205 GLY A CA 1
ATOM 1380 C C . GLY A 1 205 ? -8.335 25.534 -21.181 1.00 37.88 205 GLY A C 1
ATOM 1381 O O . GLY A 1 205 ? -8.922 26.609 -21.199 1.00 36.87 205 GLY A O 1
ATOM 1382 N N . LYS A 1 206 ? -8.477 24.628 -22.139 1.00 35.08 206 LYS A N 1
ATOM 1383 C CA . LYS A 1 206 ? -9.363 24.831 -23.284 1.00 34.86 206 LYS A CA 1
ATOM 1384 C C . LYS A 1 206 ? -10.334 23.670 -23.386 1.00 32.44 206 LYS A C 1
ATOM 1385 O O . LYS A 1 206 ? -9.934 22.510 -23.227 1.00 29.92 206 LYS A O 1
ATOM 1391 N N . THR A 1 207 ? -11.607 23.975 -23.633 1.00 31.84 207 THR A N 1
ATOM 1392 C CA . THR A 1 207 ? -12.628 22.940 -23.790 1.00 31.14 207 THR A CA 1
ATOM 1393 C C . THR A 1 207 ? -12.516 22.343 -25.176 1.00 31.11 207 THR A C 1
ATOM 1394 O O . THR A 1 207 ? -12.759 23.025 -26.173 1.00 33.26 207 THR A O 1
ATOM 1398 N N . LEU A 1 208 ? -12.121 21.081 -25.248 1.00 29.74 208 LEU A N 1
ATOM 1399 C CA . LEU A 1 208 ? -11.969 20.417 -26.539 1.00 30.49 208 LEU A CA 1
ATOM 1400 C C . LEU A 1 208 ? -13.252 19.757 -27.002 1.00 30.72 208 LEU A C 1
ATOM 1401 O O . LEU A 1 208 ? -13.557 19.785 -28.185 1.00 31.42 208 LEU A O 1
ATOM 1406 N N . LYS A 1 209 ? -14.023 19.198 -26.071 1.00 29.70 209 LYS A N 1
ATOM 1407 C CA . LYS A 1 209 ? -15.214 18.462 -26.450 1.00 31.14 209 LYS A CA 1
ATOM 1408 C C . LYS A 1 209 ? -16.172 18.315 -25.267 1.00 30.35 209 LYS A C 1
ATOM 1409 O O . LYS A 1 209 ? -15.740 18.249 -24.115 1.00 28.70 209 LYS A O 1
ATOM 1415 N N . HIS A 1 210 ? -17.471 18.329 -25.539 1.00 30.28 210 HIS A N 1
ATOM 1416 C CA . HIS A 1 210 ? -18.441 17.994 -24.521 1.00 30.58 210 HIS A CA 1
ATOM 1417 C C . HIS A 1 210 ? -18.727 16.491 -24.658 1.00 30.14 210 HIS A C 1
ATOM 1418 O O . HIS A 1 210 ? -18.601 15.928 -25.736 1.00 30.40 210 HIS A O 1
ATOM 1425 N N . GLY A 1 211 ? -19.074 15.835 -23.561 1.00 31.09 211 GLY A N 1
ATOM 1426 C CA . GLY A 1 211 ? -19.374 14.400 -23.605 1.00 32.20 211 GLY A CA 1
ATOM 1427 C C . GLY A 1 211 ? -20.393 14.083 -24.682 1.00 32.97 211 GLY A C 1
ATOM 1428 O O . GLY A 1 211 ? -20.265 13.088 -25.391 1.00 33.11 211 GLY A O 1
ATOM 1429 N N . ASP A 1 212 ? -21.370 14.981 -24.807 1.00 32.66 212 ASP A N 1
ATOM 1430 C CA . ASP A 1 212 ? -22.460 14.908 -25.773 1.00 34.01 212 ASP A CA 1
ATOM 1431 C C . ASP A 1 212 ? -21.981 14.652 -27.198 1.00 33.87 212 ASP A C 1
ATOM 1432 O O . ASP A 1 212 ? -22.658 13.979 -27.974 1.00 33.00 212 ASP A O 1
ATOM 1437 N N . ASP A 1 213 ? -20.827 15.225 -27.530 1.00 33.20 213 ASP A N 1
ATOM 1438 C CA . ASP A 1 213 ? -20.241 15.140 -28.860 1.00 33.69 213 ASP A CA 1
ATOM 1439 C C . ASP A 1 213 ? -19.516 13.839 -29.099 1.00 32.67 213 ASP A C 1
ATOM 1440 O O . ASP A 1 213 ? -19.109 13.566 -30.230 1.00 32.95 213 ASP A O 1
ATOM 1445 N N . VAL A 1 214 ? -19.297 13.073 -28.035 1.00 29.77 214 VAL A N 1
ATOM 1446 C CA . VAL A 1 214 ? -18.497 11.866 -28.107 1.00 29.04 214 VAL A CA 1
ATOM 1447 C C . VAL A 1 214 ? -19.359 10.635 -27.912 1.00 28.12 214 VAL A C 1
ATOM 1448 O O . VAL A 1 214 ? -19.362 9.753 -28.750 1.00 27.25 214 VAL A O 1
ATOM 1452 N N . ILE A 1 215 ? -20.038 10.543 -26.774 1.00 27.49 215 ILE A N 1
ATOM 1453 C CA . ILE A 1 215 ? -20.987 9.447 -26.553 1.00 29.31 215 ILE A CA 1
ATOM 1454 C C . ILE A 1 215 ? -22.266 10.117 -26.067 1.00 28.53 215 ILE A C 1
ATOM 1455 O O . ILE A 1 215 ? -22.396 10.435 -24.894 1.00 27.18 215 ILE A O 1
ATOM 1460 N N . PRO A 1 216 ? -23.214 10.342 -26.972 1.00 30.73 216 PRO A N 1
ATOM 1461 C CA . PRO A 1 216 ? -24.452 10.996 -26.591 1.00 31.66 216 PRO A CA 1
ATOM 1462 C C . PRO A 1 216 ? -25.172 10.356 -25.402 1.00 31.55 216 PRO A C 1
ATOM 1463 O O . PRO A 1 216 ? -25.414 9.148 -25.386 1.00 30.71 216 PRO A O 1
ATOM 1467 N N . ASP A 1 217 ? -25.481 11.192 -24.418 1.00 31.44 217 ASP A N 1
ATOM 1468 C CA . ASP A 1 217 ? -26.184 10.803 -23.196 1.00 31.82 217 ASP A CA 1
ATOM 1469 C C . ASP A 1 217 ? -25.594 9.581 -22.481 1.00 29.96 217 ASP A C 1
ATOM 1470 O O . ASP A 1 217 ? -26.321 8.679 -22.043 1.00 32.00 217 ASP A O 1
ATOM 1475 N N . ALA A 1 218 ? -24.272 9.539 -22.390 1.00 27.31 218 ALA A N 1
ATOM 1476 C CA . ALA A 1 218 ? -23.613 8.495 -21.645 1.00 25.89 218 ALA A CA 1
ATOM 1477 C C . ALA A 1 218 ? -23.941 8.692 -20.172 1.00 25.37 218 ALA A C 1
ATOM 1478 O O . ALA A 1 218 ? -23.805 9.786 -19.639 1.00 26.10 218 ALA A O 1
ATOM 1480 N N . TYR A 1 219 ? -24.384 7.648 -19.496 1.00 25.00 219 TYR A N 1
ATOM 1481 C CA . TYR A 1 219 ? -24.643 7.791 -18.087 1.00 22.68 219 TYR A CA 1
ATOM 1482 C C . TYR A 1 219 ? -23.306 7.998 -17.362 1.00 22.78 219 TYR A C 1
ATOM 1483 O O . TYR A 1 219 ? -22.266 7.443 -17.768 1.00 22.89 219 TYR A O 1
ATOM 1492 N N . CYS A 1 220 ? -23.329 8.830 -16.318 1.00 21.09 220 CYS A N 1
ATOM 1493 C CA . CYS A 1 220 ? -22.144 9.076 -15.507 1.00 19.97 220 CYS A CA 1
ATOM 1494 C C . CYS A 1 220 ? -22.412 8.791 -14.023 1.00 18.52 220 CYS A C 1
ATOM 1495 O O . CYS A 1 220 ? -22.004 7.775 -13.511 1.00 21.31 220 CYS A O 1
ATOM 1498 N N . CYS A 1 221 ? -23.083 9.689 -13.331 1.00 19.40 221 CYS A N 1
ATOM 1499 C CA . CYS A 1 221 ? -23.360 9.476 -11.927 1.00 19.14 221 CYS A CA 1
ATOM 1500 C C . CYS A 1 221 ? -24.782 9.009 -11.662 1.00 18.87 221 CYS A C 1
ATOM 1501 O O . CYS A 1 221 ? -25.728 9.427 -12.329 1.00 19.79 221 CYS A O 1
ATOM 1504 N N . VAL A 1 222 ? -24.923 8.186 -10.632 1.00 20.50 222 VAL A N 1
ATOM 1505 C CA . VAL A 1 222 ? -26.226 7.651 -10.204 1.00 19.73 222 VAL A CA 1
ATOM 1506 C C . VAL A 1 222 ? -26.391 7.827 -8.692 1.00 20.83 222 VAL A C 1
ATOM 1507 O O . VAL A 1 222 ? -25.406 7.925 -7.949 1.00 19.30 222 VAL A O 1
ATOM 1511 N N . LEU A 1 223 ? -27.642 7.904 -8.252 1.00 22.51 223 LEU A N 1
ATOM 1512 C CA . LEU A 1 223 ? -27.960 7.890 -6.836 1.00 21.09 223 LEU A CA 1
ATOM 1513 C C . LEU A 1 223 ? -28.067 6.417 -6.459 1.00 21.88 223 LEU A C 1
ATOM 1514 O O . LEU A 1 223 ? -28.898 5.667 -7.042 1.00 20.92 223 LEU A O 1
ATOM 1519 N N . VAL A 1 224 ? -27.202 5.993 -5.539 1.00 20.66 224 VAL A N 1
ATOM 1520 C CA . VAL A 1 224 ? -27.240 4.646 -5.014 1.00 21.85 224 VAL A CA 1
ATOM 1521 C C . VAL A 1 224 ? -27.592 4.706 -3.531 1.00 22.14 224 VAL A C 1
ATOM 1522 O O . VAL A 1 224 ? -27.248 5.680 -2.839 1.00 21.01 224 VAL A O 1
ATOM 1526 N N . LEU A 1 225 ? -28.292 3.677 -3.054 1.00 20.48 225 LEU A N 1
ATOM 1527 C CA . LEU A 1 225 ? -28.655 3.572 -1.659 1.00 21.10 225 LEU A CA 1
ATOM 1528 C C . LEU A 1 225 ? -28.204 2.255 -1.160 1.00 23.55 225 LEU A C 1
ATOM 1529 O O . LEU A 1 225 ? -28.222 1.266 -1.910 1.00 23.44 225 LEU A O 1
ATOM 1534 N N . ARG A 1 226 ? -27.788 2.223 0.107 1.00 25.25 226 ARG A N 1
ATOM 1535 C CA . ARG A 1 226 ? -27.423 0.972 0.732 1.00 25.68 226 ARG A CA 1
ATOM 1536 C C . ARG A 1 226 ? -28.681 0.110 0.835 1.00 27.69 226 ARG A C 1
ATOM 1537 O O . ARG A 1 226 ? -29.774 0.616 1.065 1.00 27.75 226 ARG A O 1
ATOM 1545 N N . GLY A 1 227 ? -28.508 -1.198 0.662 1.00 29.64 227 GLY A N 1
ATOM 1546 C CA . GLY A 1 227 ? -29.609 -2.162 0.660 1.00 30.71 227 GLY A CA 1
ATOM 1547 C C . GLY A 1 227 ? -30.543 -2.156 1.850 1.00 32.55 227 GLY A C 1
ATOM 1548 O O . GLY A 1 227 ? -31.736 -2.404 1.690 1.00 33.36 227 GLY A O 1
ATOM 1549 N N . GLU A 1 228 ? -30.029 -1.876 3.045 1.00 33.01 228 GLU A N 1
ATOM 1550 C CA . GLU A 1 228 ? -30.887 -1.873 4.220 1.00 34.60 228 GLU A CA 1
ATOM 1551 C C . GLU A 1 228 ? -31.961 -0.779 4.174 1.00 35.10 228 GLU A C 1
ATOM 1552 O O . GLU A 1 228 ? -33.082 -0.993 4.649 1.00 35.63 228 GLU A O 1
ATOM 1558 N N . LEU A 1 229 ? -31.640 0.382 3.609 1.00 34.24 229 LEU A N 1
ATOM 1559 C CA . LEU A 1 229 ? -32.641 1.435 3.484 1.00 34.57 229 LEU A CA 1
ATOM 1560 C C . LEU A 1 229 ? -33.828 0.943 2.698 1.00 35.29 229 LEU A C 1
ATOM 1561 O O . LEU A 1 229 ? -34.962 1.201 3.067 1.00 34.16 229 LEU A O 1
ATOM 1566 N N . LEU A 1 230 ? -33.560 0.221 1.614 1.00 36.15 230 LEU A N 1
ATOM 1567 C CA . LEU A 1 230 ? -34.622 -0.319 0.769 1.00 38.77 230 LEU A CA 1
ATOM 1568 C C . LEU A 1 230 ? -35.381 -1.431 1.465 1.00 40.76 230 LEU A C 1
ATOM 1569 O O . LEU A 1 230 ? -36.600 -1.536 1.331 1.00 42.25 230 LEU A O 1
ATOM 1574 N N . ASP A 1 231 ? -34.661 -2.262 2.205 1.00 41.87 231 ASP A N 1
ATOM 1575 C CA . ASP A 1 231 ? -35.283 -3.390 2.894 1.00 44.17 231 ASP A CA 1
ATOM 1576 C C . ASP A 1 231 ? -35.999 -2.977 4.181 1.00 43.37 231 ASP A C 1
ATOM 1577 O O . ASP A 1 231 ? -37.142 -3.356 4.413 1.00 44.10 231 ASP A O 1
ATOM 1582 N N . GLN A 1 232 ? -35.329 -2.151 4.976 1.00 41.97 232 GLN A N 1
ATOM 1583 C CA . GLN A 1 232 ? -35.777 -1.816 6.319 1.00 42.26 232 GLN A CA 1
ATOM 1584 C C . GLN A 1 232 ? -36.461 -0.464 6.542 1.00 41.92 232 GLN A C 1
ATOM 1585 O O . GLN A 1 232 ? -37.198 -0.305 7.529 1.00 42.67 232 GLN A O 1
ATOM 1591 N N . HIS A 1 233 ? -36.236 0.504 5.660 1.00 39.63 233 HIS A N 1
ATOM 1592 C CA . HIS A 1 233 ? -36.874 1.823 5.801 1.00 41.13 233 HIS A CA 1
ATOM 1593 C C . HIS A 1 233 ? -37.516 2.204 4.479 1.00 39.63 233 HIS A C 1
ATOM 1594 O O . HIS A 1 233 ? -37.311 3.318 3.981 1.00 38.45 233 HIS A O 1
ATOM 1601 N N . LYS A 1 234 ? -38.299 1.290 3.910 1.00 39.75 234 LYS A N 1
ATOM 1602 C CA . LYS A 1 234 ? -38.837 1.519 2.563 1.00 38.68 234 LYS A CA 1
ATOM 1603 C C . LYS A 1 234 ? -39.709 2.758 2.430 1.00 36.79 234 LYS A C 1
ATOM 1604 O O . LYS A 1 234 ? -39.640 3.424 1.415 1.00 36.21 234 LYS A O 1
ATOM 1610 N N A ASP A 1 235 ? -40.509 3.060 3.449 0.50 37.06 235 ASP A N 1
ATOM 1611 N N B ASP A 1 235 ? -40.533 3.065 3.430 0.50 36.44 235 ASP A N 1
ATOM 1612 C CA A ASP A 1 235 ? -41.351 4.255 3.420 0.50 36.54 235 ASP A CA 1
ATOM 1613 C CA B ASP A 1 235 ? -41.345 4.288 3.371 0.50 35.38 235 ASP A CA 1
ATOM 1614 C C A ASP A 1 235 ? -40.479 5.515 3.345 0.50 33.92 235 ASP A C 1
ATOM 1615 C C B ASP A 1 235 ? -40.455 5.523 3.314 0.50 33.24 235 ASP A C 1
ATOM 1616 O O A ASP A 1 235 ? -40.767 6.436 2.591 0.50 32.33 235 ASP A O 1
ATOM 1617 O O B ASP A 1 235 ? -40.709 6.444 2.545 0.50 31.67 235 ASP A O 1
ATOM 1626 N N . VAL A 1 236 ? -39.402 5.534 4.125 1.00 32.71 236 VAL A N 1
ATOM 1627 C CA . VAL A 1 236 ? -38.480 6.663 4.144 1.00 31.93 236 VAL A CA 1
ATOM 1628 C C . VAL A 1 236 ? -37.717 6.734 2.814 1.00 31.50 236 VAL A C 1
ATOM 1629 O O . VAL A 1 236 ? -37.540 7.817 2.258 1.00 33.58 236 VAL A O 1
ATOM 1633 N N . ALA A 1 237 ? -37.295 5.575 2.309 1.00 30.50 237 ALA A N 1
ATOM 1634 C CA . ALA A 1 237 ? -36.570 5.491 1.039 1.00 30.11 237 ALA A CA 1
ATOM 1635 C C . ALA A 1 237 ? -37.468 6.001 -0.086 1.00 29.31 237 ALA A C 1
ATOM 1636 O O . ALA A 1 237 ? -37.039 6.774 -0.928 1.00 28.82 237 ALA A O 1
ATOM 1638 N N . GLN A 1 238 ? -38.721 5.572 -0.086 1.00 31.18 238 GLN A N 1
ATOM 1639 C CA . GLN A 1 238 ? -39.671 6.010 -1.102 1.00 31.28 238 GLN A CA 1
ATOM 1640 C C . GLN A 1 238 ? -39.920 7.519 -1.017 1.00 28.80 238 GLN A C 1
ATOM 1641 O O . GLN A 1 238 ? -39.981 8.172 -2.030 1.00 28.54 238 GLN A O 1
ATOM 1647 N N . ALA A 1 239 ? -40.086 8.058 0.185 1.00 30.22 239 ALA A N 1
ATOM 1648 C CA . ALA A 1 239 ? -40.314 9.507 0.357 1.00 31.06 239 ALA A CA 1
ATOM 1649 C C . ALA A 1 239 ? -39.107 10.278 -0.192 1.00 29.20 239 ALA A C 1
ATOM 1650 O O . ALA A 1 239 ? -39.250 11.234 -0.948 1.00 29.70 239 ALA A O 1
ATOM 1652 N N . PHE A 1 240 ? -37.916 9.810 0.139 1.00 28.73 240 PHE A N 1
ATOM 1653 C CA . PHE A 1 240 ? -36.696 10.458 -0.353 1.00 28.07 240 PHE A CA 1
ATOM 1654 C C . PHE A 1 240 ? -36.576 10.458 -1.907 1.00 27.14 240 PHE A C 1
ATOM 1655 O O . PHE A 1 240 ? -36.352 11.502 -2.525 1.00 24.76 240 PHE A O 1
ATOM 1663 N N . VAL A 1 241 ? -36.776 9.302 -2.528 1.00 27.22 241 VAL A N 1
ATOM 1664 C CA . VAL A 1 241 ? -36.699 9.198 -3.992 1.00 26.41 241 VAL A CA 1
ATOM 1665 C C . VAL A 1 241 ? -37.787 10.042 -4.660 1.00 27.32 241 VAL A C 1
ATOM 1666 O O . VAL A 1 241 ? -37.591 10.588 -5.744 1.00 26.34 241 VAL A O 1
ATOM 1670 N N . GLN A 1 242 ? -38.927 10.132 -3.997 1.00 27.69 242 GLN A N 1
ATOM 1671 C CA . GLN A 1 242 ? -40.046 10.952 -4.470 1.00 28.64 242 GLN A CA 1
ATOM 1672 C C . GLN A 1 242 ? -39.679 12.454 -4.473 1.00 27.60 242 GLN A C 1
ATOM 1673 O O . GLN A 1 242 ? -39.985 13.161 -5.416 1.00 26.07 242 GLN A O 1
ATOM 1679 N N . ASP A 1 243 ? -39.039 12.929 -3.404 1.00 25.73 243 ASP A N 1
ATOM 1680 C CA . ASP A 1 243 ? -38.606 14.306 -3.339 1.00 25.91 243 ASP A CA 1
ATOM 1681 C C . ASP A 1 243 ? -37.523 14.523 -4.380 1.00 24.47 243 ASP A C 1
ATOM 1682 O O . ASP A 1 243 ? -37.487 15.543 -5.043 1.00 24.82 243 ASP A O 1
ATOM 1687 N N . TYR A 1 244 ? -36.657 13.535 -4.518 1.00 23.92 244 TYR A N 1
ATOM 1688 C CA . TYR A 1 244 ? -35.595 13.554 -5.510 1.00 23.97 244 TYR A CA 1
ATOM 1689 C C . TYR A 1 244 ? -36.176 13.645 -6.931 1.00 23.52 244 TYR A C 1
ATOM 1690 O O . TYR A 1 244 ? -35.663 14.387 -7.763 1.00 23.23 244 TYR A O 1
ATOM 1699 N N . LYS A 1 245 ? -37.256 12.905 -7.197 1.00 24.62 245 LYS A N 1
ATOM 1700 C CA . LYS A 1 245 ? -37.884 12.894 -8.524 1.00 24.75 245 LYS A CA 1
ATOM 1701 C C . LYS A 1 245 ? -38.489 14.268 -8.855 1.00 25.83 245 LYS A C 1
ATOM 1702 O O . LYS A 1 245 ? -38.253 14.816 -9.932 1.00 25.28 245 LYS A O 1
ATOM 1708 N N . LYS A 1 246 ? -39.256 14.820 -7.913 1.00 28.13 246 LYS A N 1
ATOM 1709 C CA . LYS A 1 246 ? -39.838 16.148 -8.064 1.00 29.53 246 LYS A CA 1
ATOM 1710 C C . LYS A 1 246 ? -38.728 17.181 -8.341 1.00 28.50 246 LYS A C 1
ATOM 1711 O O . LYS A 1 246 ? -38.855 18.031 -9.242 1.00 24.58 246 LYS A O 1
ATOM 1717 N N . SER A 1 247 ? -37.633 17.084 -7.569 1.00 25.87 247 SER A N 1
ATOM 1718 C CA . SER A 1 247 ? -36.502 18.010 -7.689 1.00 26.43 247 SER A CA 1
ATOM 1719 C C . SER A 1 247 ? -35.875 17.974 -9.073 1.00 26.21 247 SER A C 1
ATOM 1720 O O . SER A 1 247 ? -35.496 19.015 -9.627 1.00 24.31 247 SER A O 1
ATOM 1723 N N . GLY A 1 248 ? -35.797 16.771 -9.627 1.00 25.97 248 GLY A N 1
ATOM 1724 C CA . GLY A 1 248 ? -35.219 16.552 -10.941 1.00 25.87 248 GLY A CA 1
ATOM 1725 C C . GLY A 1 248 ? -35.888 17.362 -12.023 1.00 26.57 248 GLY A C 1
ATOM 1726 O O . GLY A 1 248 ? -35.219 17.866 -12.923 1.00 26.83 248 GLY A O 1
ATOM 1727 N N . PHE A 1 249 ? -37.196 17.505 -11.923 1.00 28.20 249 PHE A N 1
ATOM 1728 C CA . PHE A 1 249 ? -37.953 18.307 -12.888 1.00 30.66 249 PHE A CA 1
ATOM 1729 C C . PHE A 1 249 ? -37.836 19.802 -12.596 1.00 32.00 249 PHE A C 1
ATOM 1730 O O . PHE A 1 249 ? -37.768 20.598 -13.521 1.00 33.06 249 PHE A O 1
ATOM 1738 N N . LYS A 1 250 ? -37.805 20.185 -11.325 1.00 32.85 250 LYS A N 1
ATOM 1739 C CA . LYS A 1 250 ? -37.559 21.598 -10.963 1.00 35.20 250 LYS A CA 1
ATOM 1740 C C . LYS A 1 250 ? -36.230 22.103 -11.563 1.00 35.46 250 LYS A C 1
ATOM 1741 O O . LYS A 1 250 ? -36.107 23.267 -11.960 1.00 34.25 250 LYS A O 1
ATOM 1755 N N . ASN A 1 252 ? -34.829 21.460 -14.336 1.00 39.71 252 ASN A N 1
ATOM 1756 C CA . ASN A 1 252 ? -34.836 21.744 -15.770 1.00 42.28 252 ASN A CA 1
ATOM 1757 C C . ASN A 1 252 ? -34.758 23.243 -15.987 1.00 44.42 252 ASN A C 1
ATOM 1758 O O . ASN A 1 252 ? -34.128 23.718 -16.935 1.00 45.03 252 ASN A O 1
ATOM 1763 N N . ASP A 1 253 ? -35.444 23.989 -15.129 1.00 45.80 253 ASP A N 1
ATOM 1764 C CA . ASP A 1 253 ? -35.385 25.420 -15.192 1.00 46.42 253 ASP A CA 1
ATOM 1765 C C . ASP A 1 253 ? -33.942 25.824 -14.869 1.00 46.52 253 ASP A C 1
ATOM 1766 O O . ASP A 1 253 ? -33.479 25.614 -13.750 1.00 44.39 253 ASP A O 1
ATOM 1771 N N . ARG A 1 254 ? -33.235 26.390 -15.850 1.00 47.59 254 ARG A N 1
ATOM 1772 C CA . ARG A 1 254 ? -31.828 26.805 -15.653 1.00 47.33 254 ARG A CA 1
ATOM 1773 C C . ARG A 1 254 ? -31.528 27.840 -14.587 1.00 46.35 254 ARG A C 1
ATOM 1774 O O . ARG A 1 254 ? -30.441 27.800 -14.000 1.00 45.20 254 ARG A O 1
ATOM 1782 N N . LYS A 1 255 ? -32.430 28.788 -14.362 1.00 45.99 255 LYS A N 1
ATOM 1783 C CA . LYS A 1 255 ? -32.176 29.787 -13.323 1.00 46.63 255 LYS A CA 1
ATOM 1784 C C . LYS A 1 255 ? -32.004 29.061 -11.998 1.00 43.81 255 LYS A C 1
ATOM 1785 O O . LYS A 1 255 ? -31.076 29.350 -11.260 1.00 42.52 255 LYS A O 1
ATOM 1791 N N . GLN A 1 256 ? -32.930 28.141 -11.717 1.00 42.29 256 GLN A N 1
ATOM 1792 C CA . GLN A 1 256 ? -32.913 27.338 -10.495 1.00 40.67 256 GLN A CA 1
ATOM 1793 C C . GLN A 1 256 ? -31.661 26.493 -10.313 1.00 37.05 256 GLN A C 1
ATOM 1794 O O . GLN A 1 256 ? -31.096 26.482 -9.225 1.00 37.18 256 GLN A O 1
ATOM 1800 N N . SER A 1 257 ? -31.229 25.776 -11.345 1.00 33.75 257 SER A N 1
ATOM 1801 C CA . SER A 1 257 ? -30.056 24.918 -11.183 1.00 32.03 257 SER A CA 1
ATOM 1802 C C . SER A 1 257 ? -28.830 25.762 -10.831 1.00 31.11 257 SER A C 1
ATOM 1803 O O . SER A 1 257 ? -28.017 25.347 -9.995 1.00 29.88 257 SER A O 1
ATOM 1806 N N . VAL A 1 258 ? -28.715 26.939 -11.452 1.00 27.73 258 VAL A N 1
ATOM 1807 C CA . VAL A 1 258 ? -27.611 27.862 -11.155 1.00 28.83 258 VAL A CA 1
ATOM 1808 C C . VAL A 1 258 ? -27.712 28.327 -9.711 1.00 28.23 258 VAL A C 1
ATOM 1809 O O . VAL A 1 258 ? -26.752 28.237 -8.967 1.00 27.44 258 VAL A O 1
ATOM 1813 N N . ASP A 1 259 ? -28.886 28.822 -9.324 1.00 29.94 259 ASP A N 1
ATOM 1814 C CA . ASP A 1 259 ? -29.116 29.320 -7.954 1.00 31.47 259 ASP A CA 1
ATOM 1815 C C . ASP A 1 259 ? -28.818 28.237 -6.893 1.00 30.59 259 ASP A C 1
ATOM 1816 O O . ASP A 1 259 ? -28.192 28.520 -5.870 1.00 30.86 259 ASP A O 1
ATOM 1821 N N . ILE A 1 260 ? -29.264 27.009 -7.135 1.00 29.44 260 ILE A N 1
ATOM 1822 C CA . ILE A 1 260 ? -28.947 25.897 -6.212 1.00 29.35 260 ILE A CA 1
ATOM 1823 C C . ILE A 1 260 ? -27.444 25.726 -6.035 1.00 26.98 260 ILE A C 1
ATOM 1824 O O . ILE A 1 260 ? -26.938 25.665 -4.927 1.00 25.84 260 ILE A O 1
ATOM 1837 N N . THR A 1 262 ? -24.877 27.851 -6.840 1.00 26.76 262 THR A N 1
ATOM 1838 C CA . THR A 1 262 ? -24.123 28.991 -6.312 1.00 26.69 262 THR A CA 1
ATOM 1839 C C . THR A 1 262 ? -24.183 28.977 -4.805 1.00 28.49 262 THR A C 1
ATOM 1840 O O . THR A 1 262 ? -23.223 29.346 -4.112 1.00 28.10 262 THR A O 1
ATOM 1844 N N . HIS A 1 263 ? -25.315 28.538 -4.286 1.00 28.95 263 HIS A N 1
ATOM 1845 C CA . HIS A 1 263 ? -25.481 28.466 -2.867 1.00 31.13 263 HIS A CA 1
ATOM 1846 C C . HIS A 1 263 ? -24.509 27.482 -2.204 1.00 31.58 263 HIS A C 1
ATOM 1847 O O . HIS A 1 263 ? -23.810 27.837 -1.255 1.00 34.04 263 HIS A O 1
ATOM 1854 N N . HIS A 1 264 ? -24.447 26.266 -2.737 1.00 30.89 264 HIS A N 1
ATOM 1855 C CA . HIS A 1 264 ? -23.677 25.169 -2.150 1.00 31.86 264 HIS A CA 1
ATOM 1856 C C . HIS A 1 264 ? -22.238 25.013 -2.569 1.00 32.01 264 HIS A C 1
ATOM 1857 O O . HIS A 1 264 ? -21.416 24.555 -1.768 1.00 33.38 264 HIS A O 1
ATOM 1864 N N . PHE A 1 265 ? -21.913 25.342 -3.812 1.00 30.75 265 PHE A N 1
ATOM 1865 C CA . PHE A 1 265 ? -20.552 25.109 -4.278 1.00 30.52 265 PHE A CA 1
ATOM 1866 C C . PHE A 1 265 ? -19.594 26.297 -4.179 1.00 31.37 265 PHE A C 1
ATOM 1867 O O . PHE A 1 265 ? -19.983 27.460 -4.365 1.00 30.41 265 PHE A O 1
ATOM 1875 N N . LYS A 1 266 ? -18.327 25.979 -3.901 1.00 32.35 266 LYS A N 1
ATOM 1876 C CA . LYS A 1 266 ? -17.262 26.968 -3.861 1.00 33.37 266 LYS A CA 1
ATOM 1877 C C . LYS A 1 266 ? -16.820 27.309 -5.288 1.00 32.66 266 LYS A C 1
ATOM 1878 O O . LYS A 1 266 ? -15.691 26.997 -5.697 1.00 33.73 266 LYS A O 1
ATOM 1884 N N . GLN A 1 267 ? -17.718 27.950 -6.030 1.00 29.96 267 GLN A N 1
ATOM 1885 C CA . GLN A 1 267 ? -17.459 28.392 -7.387 1.00 29.94 267 GLN A CA 1
ATOM 1886 C C . GLN A 1 267 ? -18.227 29.682 -7.603 1.00 29.09 267 GLN A C 1
ATOM 1887 O O . GLN A 1 267 ? -19.236 29.936 -6.940 1.00 28.53 267 GLN A O 1
ATOM 1893 N N . SER A 1 268 ? -17.761 30.482 -8.541 1.00 30.07 268 SER A N 1
ATOM 1894 C CA . SER A 1 268 ? -18.453 31.719 -8.878 1.00 29.97 268 SER A CA 1
ATOM 1895 C C . SER A 1 268 ? -19.667 31.428 -9.773 1.00 29.04 268 SER A C 1
ATOM 1896 O O . SER A 1 268 ? -19.809 30.333 -10.344 1.00 26.74 268 SER A O 1
ATOM 1899 N N . ARG A 1 269 ? -20.524 32.443 -9.940 1.00 29.26 269 ARG A N 1
ATOM 1900 C CA . ARG A 1 269 ? -21.728 32.311 -10.733 1.00 29.62 269 ARG A CA 1
ATOM 1901 C C . ARG A 1 269 ? -21.393 32.101 -12.223 1.00 29.71 269 ARG A C 1
ATOM 1902 O O . ARG A 1 269 ? -22.076 31.349 -12.925 1.00 27.62 269 ARG A O 1
ATOM 1910 N N . ASP A 1 270 ? -20.341 32.746 -12.712 1.00 29.62 270 ASP A N 1
ATOM 1911 C CA . ASP A 1 270 ? -19.998 32.555 -14.124 1.00 30.72 270 ASP A CA 1
ATOM 1912 C C . ASP A 1 270 ? -19.566 31.121 -14.412 1.00 27.10 270 ASP A C 1
ATOM 1913 O O . ASP A 1 270 ? -19.964 30.574 -15.418 1.00 28.21 270 ASP A O 1
ATOM 1918 N N . VAL A 1 271 ? -18.740 30.537 -13.544 1.00 24.59 271 VAL A N 1
ATOM 1919 C CA . VAL A 1 271 ? -18.331 29.139 -13.689 1.00 24.58 271 VAL A CA 1
ATOM 1920 C C . VAL A 1 271 ? -19.530 28.191 -13.594 1.00 23.91 271 VAL A C 1
ATOM 1921 O O . VAL A 1 271 ? -19.590 27.221 -14.332 1.00 24.56 271 VAL A O 1
ATOM 1925 N N . LEU A 1 272 ? -20.491 28.491 -12.715 1.00 23.20 272 LEU A N 1
ATOM 1926 C CA . LEU A 1 272 ? -21.635 27.599 -12.503 1.00 24.15 272 LEU A CA 1
ATOM 1927 C C . LEU A 1 272 ? -22.739 27.768 -13.571 1.00 23.48 272 LEU A C 1
ATOM 1928 O O . LEU A 1 272 ? -23.484 26.817 -13.840 1.00 24.09 272 LEU A O 1
ATOM 1933 N N . THR A 1 273 ? -22.818 28.955 -14.178 1.00 23.68 273 THR A N 1
ATOM 1934 C CA . THR A 1 273 ? -23.750 29.187 -15.290 1.00 24.72 273 THR A CA 1
ATOM 1935 C C . THR A 1 273 ? -23.279 28.348 -16.477 1.00 24.39 273 THR A C 1
ATOM 1936 O O . THR A 1 273 ? -24.066 27.640 -17.100 1.00 24.86 273 THR A O 1
ATOM 1940 N N . GLN A 1 274 ? -21.984 28.406 -16.781 1.00 23.86 274 GLN A N 1
ATOM 1941 C CA . GLN A 1 274 ? -21.431 27.572 -17.846 1.00 24.20 274 GLN A CA 1
ATOM 1942 C C . GLN A 1 274 ? -21.669 26.072 -17.540 1.00 23.35 274 GLN A C 1
ATOM 1943 O O . GLN A 1 274 ? -22.077 25.298 -18.416 1.00 24.57 274 GLN A O 1
ATOM 1949 N N . SER A 1 275 ? -21.429 25.683 -16.286 1.00 22.91 275 SER A N 1
ATOM 1950 C CA . SER A 1 275 ? -21.574 24.300 -15.842 1.00 21.17 275 SER A CA 1
ATOM 1951 C C . SER A 1 275 ? -23.012 23.807 -15.974 1.00 23.91 275 SER A C 1
ATOM 1952 O O . SER A 1 275 ? -23.257 22.694 -16.454 1.00 21.93 275 SER A O 1
ATOM 1955 N N . ALA A 1 276 ? -23.948 24.656 -15.555 1.00 23.45 276 ALA A N 1
ATOM 1956 C CA . ALA A 1 276 ? -25.355 24.336 -15.595 1.00 25.86 276 ALA A CA 1
ATOM 1957 C C . ALA A 1 276 ? -25.899 24.328 -17.022 1.00 26.53 276 ALA A C 1
ATOM 1958 O O . ALA A 1 276 ? -26.788 23.528 -17.340 1.00 26.61 276 ALA A O 1
ATOM 1960 N N . ALA A 1 277 ? -25.360 25.198 -17.879 1.00 26.13 277 ALA A N 1
ATOM 1961 C CA . ALA A 1 277 ? -25.799 25.262 -19.261 1.00 26.38 277 ALA A CA 1
ATOM 1962 C C . ALA A 1 277 ? -25.630 23.911 -19.955 1.00 27.26 277 ALA A C 1
ATOM 1963 O O . ALA A 1 277 ? -26.473 23.551 -20.761 1.00 27.41 277 ALA A O 1
ATOM 1965 N N . TRP A 1 278 ? -24.580 23.152 -19.619 1.00 26.03 278 TRP A N 1
ATOM 1966 C CA . TRP A 1 278 ? -24.314 21.868 -20.296 1.00 26.67 278 TRP A CA 1
ATOM 1967 C C . TRP A 1 278 ? -24.749 20.608 -19.540 1.00 25.39 278 TRP A C 1
ATOM 1968 O O . TRP A 1 278 ? -24.464 19.487 -19.980 1.00 24.26 278 TRP A O 1
ATOM 1979 N N . THR A 1 279 ? -25.453 20.786 -18.424 1.00 24.56 279 THR A N 1
ATOM 1980 C CA . THR A 1 279 ? -25.958 19.675 -17.649 1.00 24.37 279 THR A CA 1
ATOM 1981 C C . THR A 1 279 ? -27.483 19.732 -17.756 1.00 24.11 279 THR A C 1
ATOM 1982 O O . THR A 1 279 ? -28.042 20.798 -17.920 1.00 24.37 279 THR A O 1
ATOM 1986 N N . SER A 1 280 ? -28.150 18.588 -17.740 1.00 24.15 280 SER A N 1
ATOM 1987 C CA . SER A 1 280 ? -29.618 18.587 -17.729 1.00 25.82 280 SER A CA 1
ATOM 1988 C C . SER A 1 280 ? -30.068 17.588 -16.678 1.00 24.79 280 SER A C 1
ATOM 1989 O O . SER A 1 280 ? -29.268 16.781 -16.185 1.00 22.57 280 SER A O 1
ATOM 1992 N N . TYR A 1 281 ? -31.327 17.679 -16.279 1.00 24.80 281 TYR A N 1
ATOM 1993 C CA . TYR A 1 281 ? -31.882 16.782 -15.276 1.00 24.82 281 TYR A CA 1
ATOM 1994 C C . TYR A 1 281 ? -33.212 16.195 -15.802 1.00 26.17 281 TYR A C 1
ATOM 1995 O O . TYR A 1 281 ? -33.195 15.424 -16.745 1.00 28.38 281 TYR A O 1
ATOM 2004 N N . GLY A 1 282 ? -34.346 16.527 -15.199 1.00 26.85 282 GLY A N 1
ATOM 2005 C CA . GLY A 1 282 ? -35.638 1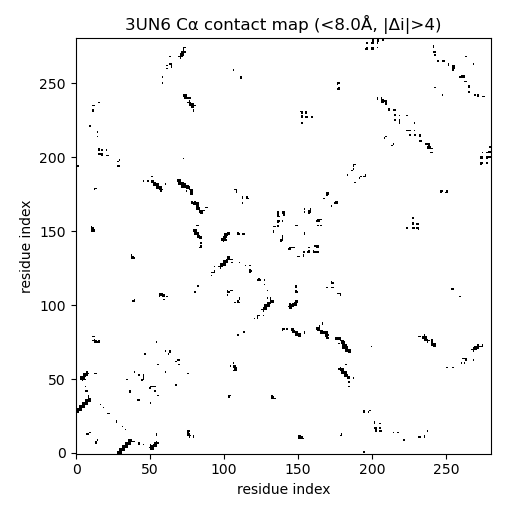6.006 -15.681 1.00 27.07 282 GLY A CA 1
ATOM 2006 C C . GLY A 1 282 ? -35.913 14.554 -15.315 1.00 27.38 282 GLY A C 1
ATOM 2007 O O . GLY A 1 282 ? -35.920 14.181 -14.131 1.00 26.85 282 GLY A O 1
ATOM 2008 N N . ASP A 1 283 ? -36.181 13.736 -16.328 1.00 27.53 283 ASP A N 1
ATOM 2009 C CA . ASP A 1 283 ? -36.458 12.324 -16.119 1.00 27.96 283 ASP A CA 1
ATOM 2010 C C . ASP A 1 283 ? -35.150 11.645 -15.780 1.00 26.90 283 ASP A C 1
ATOM 2011 O O . ASP A 1 283 ? -34.253 11.553 -16.624 1.00 27.02 283 ASP A O 1
ATOM 2016 N N . LEU A 1 284 ? -35.033 11.180 -14.541 1.00 25.38 284 LEU A N 1
ATOM 2017 C CA . LEU A 1 284 ? -33.815 10.561 -14.083 1.00 23.70 284 LEU A CA 1
ATOM 2018 C C . LEU A 1 284 ? -33.936 9.026 -13.968 1.00 23.42 284 LEU A C 1
ATOM 2019 O O . LEU A 1 284 ? -33.219 8.386 -13.197 1.00 22.25 284 LEU A O 1
ATOM 2024 N N . THR A 1 285 ? -34.842 8.432 -14.740 1.00 23.62 285 THR A N 1
ATOM 2025 C CA . THR A 1 285 ? -34.975 6.971 -14.780 1.00 23.34 285 THR A CA 1
ATOM 2026 C C . THR A 1 285 ? -33.667 6.364 -15.305 1.00 24.17 285 THR A C 1
ATOM 2027 O O . THR A 1 285 ? -33.100 6.862 -16.290 1.00 25.28 285 THR A O 1
ATOM 2031 N N . ILE A 1 286 ? -33.185 5.312 -14.659 1.00 23.54 286 ILE A N 1
ATOM 2032 C CA . ILE A 1 286 ? -32.049 4.567 -15.175 1.00 23.95 286 ILE A CA 1
ATOM 2033 C C . ILE A 1 286 ? -32.651 3.566 -16.166 1.00 25.06 286 ILE A C 1
ATOM 2034 O O . ILE A 1 286 ? -33.211 2.542 -15.776 1.00 27.80 286 ILE A O 1
ATOM 2039 N N . LYS A 1 287 ? -32.584 3.882 -17.439 1.00 24.72 287 LYS A N 1
ATOM 2040 C CA . LYS A 1 287 ? -33.200 3.034 -18.441 1.00 26.66 287 LYS A CA 1
ATOM 2041 C C . LYS A 1 287 ? -32.316 1.857 -18.802 1.00 25.59 287 LYS A C 1
ATOM 2042 O O . LYS A 1 287 ? -31.073 1.963 -18.797 1.00 26.37 287 LYS A O 1
ATOM 2048 N N . PRO A 1 288 ? -32.941 0.714 -19.081 1.00 26.94 288 PRO A N 1
ATOM 2049 C CA . PRO A 1 288 ? -32.165 -0.457 -19.465 1.00 26.72 288 PRO A CA 1
ATOM 2050 C C . PRO A 1 288 ? -31.210 -0.176 -20.638 1.00 28.15 288 PRO A C 1
ATOM 2051 O O . PRO A 1 288 ? -30.045 -0.597 -20.620 1.00 26.85 288 PRO A O 1
ATOM 2055 N N . SER A 1 289 ? -31.683 0.562 -21.634 1.00 28.34 289 SER A N 1
ATOM 2056 C CA . SER A 1 289 ? -30.868 0.853 -22.808 1.00 29.55 289 SER A CA 1
ATOM 2057 C C . SER A 1 289 ? -29.616 1.647 -22.432 1.00 28.74 289 SER A C 1
ATOM 2058 O O . SER A 1 289 ? -28.496 1.337 -22.874 1.00 27.74 289 SER A O 1
ATOM 2061 N N . GLY A 1 290 ? -29.796 2.667 -21.599 1.00 28.07 290 GLY A N 1
ATOM 2062 C CA . GLY A 1 290 ? -28.665 3.469 -21.148 1.00 26.61 290 GLY A CA 1
ATOM 2063 C C . GLY A 1 290 ? -27.714 2.653 -20.301 1.00 26.36 290 GLY A C 1
ATOM 2064 O O . GLY A 1 290 ? -26.480 2.793 -20.403 1.00 27.22 290 GLY A O 1
ATOM 2065 N N . TYR A 1 291 ? -28.270 1.798 -19.452 1.00 25.96 291 TYR A N 1
ATOM 2066 C CA . TYR A 1 291 ? -27.438 0.944 -18.602 1.00 26.03 291 TYR A CA 1
ATOM 2067 C C . TYR A 1 291 ? -26.651 -0.064 -19.467 1.00 27.09 291 TYR A C 1
ATOM 2068 O O . TYR A 1 291 ? -25.454 -0.331 -19.242 1.00 25.04 291 TYR A O 1
ATOM 2077 N N . GLN A 1 292 ? -27.323 -0.610 -20.469 1.00 27.11 292 GLN A N 1
ATOM 2078 C CA . GLN A 1 292 ? -26.703 -1.576 -21.330 1.00 28.43 292 GLN A CA 1
ATOM 2079 C C . GLN A 1 292 ? -25.524 -0.961 -22.095 1.00 28.18 292 GLN A C 1
ATOM 2080 O O . GLN A 1 292 ? -24.531 -1.645 -22.372 1.00 28.72 292 GLN A O 1
ATOM 2086 N N . GLU A 1 293 ? -25.626 0.323 -22.445 1.00 27.55 293 GLU A N 1
ATOM 2087 C CA . GLU A 1 293 ? -24.521 1.005 -23.137 1.00 28.10 293 GLU A CA 1
ATOM 2088 C C . GLU A 1 293 ? -23.272 1.021 -22.259 1.00 25.56 293 GLU A C 1
ATOM 2089 O O . GLU A 1 293 ? -22.155 0.810 -22.750 1.00 24.55 293 GLU A O 1
ATOM 2095 N N . ILE A 1 294 ? -23.450 1.315 -20.970 1.00 24.41 294 ILE A N 1
ATOM 2096 C CA . ILE A 1 294 ? -22.306 1.331 -20.024 1.00 23.73 294 ILE A CA 1
ATOM 2097 C C . ILE A 1 294 ? -21.731 -0.068 -19.827 1.00 24.93 294 ILE A C 1
ATOM 2098 O O . ILE A 1 294 ? -20.503 -0.244 -19.830 1.00 27.62 294 ILE A O 1
ATOM 2103 N N . THR A 1 295 ? -22.597 -1.070 -19.693 1.00 25.52 295 THR A N 1
ATOM 2104 C CA . THR A 1 295 ? -22.106 -2.451 -19.522 1.00 26.33 295 THR A CA 1
ATOM 2105 C C . THR A 1 295 ? -21.276 -2.889 -20.723 1.00 26.52 295 THR A C 1
ATOM 2106 O O . THR A 1 295 ? -20.227 -3.516 -20.566 1.00 26.66 295 THR A O 1
ATOM 2110 N N . THR A 1 296 ? -21.740 -2.529 -21.919 1.00 27.30 296 THR A N 1
ATOM 2111 C CA . THR A 1 296 ? -21.064 -2.874 -23.155 1.00 27.69 296 THR A CA 1
ATOM 2112 C C . THR A 1 296 ? -19.657 -2.305 -23.183 1.00 27.05 296 THR A C 1
ATOM 2113 O O . THR A 1 296 ? -18.688 -3.006 -23.499 1.00 27.15 296 THR A O 1
ATOM 2117 N N . LEU A 1 297 ? -19.556 -1.029 -22.841 1.00 26.30 297 LEU A N 1
ATOM 2118 C CA . LEU A 1 297 ? -18.292 -0.319 -22.843 1.00 26.01 297 LEU A CA 1
ATOM 2119 C C . LEU A 1 297 ? -17.315 -0.834 -21.755 1.00 26.51 297 LEU A C 1
ATOM 2120 O O . LEU A 1 297 ? -16.135 -0.957 -22.005 1.00 26.87 297 LEU A O 1
ATOM 2125 N N . VAL A 1 298 ? -17.823 -1.127 -20.562 1.00 26.34 298 VAL A N 1
ATOM 2126 C CA . VAL A 1 298 ? -17.014 -1.689 -19.463 1.00 25.60 298 VAL A CA 1
ATOM 2127 C C . VAL A 1 298 ? -16.481 -3.068 -19.876 1.00 27.85 298 VAL A C 1
ATOM 2128 O O . VAL A 1 298 ? -15.307 -3.394 -19.650 1.00 29.62 298 VAL A O 1
ATOM 2132 N N . LYS A 1 299 ? -17.337 -3.863 -20.513 1.00 27.70 299 LYS A N 1
ATOM 2133 C CA . LYS A 1 299 ? -16.967 -5.218 -20.969 1.00 30.16 299 LYS A CA 1
ATOM 2134 C C . LYS A 1 299 ? -15.931 -5.099 -22.095 1.00 30.50 299 LYS A C 1
ATOM 2135 O O . LYS A 1 299 ? -14.910 -5.800 -22.125 1.00 30.83 299 LYS A O 1
ATOM 2141 N N . GLN A 1 300 ? -16.215 -4.201 -23.025 1.00 30.04 300 GLN A N 1
ATOM 2142 C CA . GLN A 1 300 ? -15.350 -3.987 -24.174 1.00 33.85 300 GLN A CA 1
ATOM 2143 C C . GLN A 1 300 ? -13.915 -3.548 -23.808 1.00 34.17 300 GLN A C 1
ATOM 2144 O O . GLN A 1 300 ? -12.983 -3.920 -24.495 1.00 34.68 300 GLN A O 1
ATOM 2150 N N . HIS A 1 301 ? -13.742 -2.783 -22.724 1.00 34.83 301 HIS A N 1
ATOM 2151 C CA . HIS A 1 301 ? -12.401 -2.382 -22.268 1.00 36.30 301 HIS A CA 1
ATOM 2152 C C . HIS A 1 301 ? -11.856 -3.291 -21.151 1.00 38.23 301 HIS A C 1
ATOM 2153 O O . HIS A 1 301 ? -10.863 -2.953 -20.503 1.00 40.16 301 HIS A O 1
ATOM 2160 N N . HIS A 1 302 ? -12.481 -4.452 -20.956 1.00 37.86 302 HIS A N 1
ATOM 2161 C CA . HIS A 1 302 ? -12.068 -5.411 -19.943 1.00 39.15 302 HIS A CA 1
ATOM 2162 C C . HIS A 1 302 ? -11.943 -4.797 -18.550 1.00 38.32 302 HIS A C 1
ATOM 2163 O O . HIS A 1 302 ? -11.172 -5.285 -17.737 1.00 39.10 302 HIS A O 1
ATOM 2170 N N . LEU A 1 303 ? -12.701 -3.748 -18.249 1.00 37.07 303 LEU A N 1
ATOM 2171 C CA . LEU A 1 303 ? -12.578 -3.129 -16.928 1.00 36.99 303 LEU A CA 1
ATOM 2172 C C . LEU A 1 303 ? -12.870 -4.131 -15.794 1.00 36.13 303 LEU A C 1
ATOM 2173 O O . LEU A 1 303 ? -12.061 -4.302 -14.878 1.00 35.88 303 LEU A O 1
ATOM 2178 N N . PHE A 1 304 ? -14.012 -4.795 -15.875 1.00 34.12 304 PHE A N 1
ATOM 2179 C CA . PHE A 1 304 ? -14.428 -5.803 -14.881 1.00 34.72 304 PHE A CA 1
ATOM 2180 C C . PHE A 1 304 ? -15.701 -6.421 -15.450 1.00 33.87 304 PHE A C 1
ATOM 2181 O O . PHE A 1 304 ? -16.248 -5.870 -16.409 1.00 32.16 304 PHE A O 1
ATOM 2189 N N . ASN A 1 305 ? -16.168 -7.557 -14.934 1.00 35.23 305 ASN A N 1
ATOM 2190 C CA . ASN A 1 305 ? -17.430 -8.087 -15.465 1.00 36.66 305 ASN A CA 1
ATOM 2191 C C . ASN A 1 305 ? -18.556 -7.350 -14.777 1.00 34.58 305 ASN A C 1
ATOM 2192 O O . ASN A 1 305 ? -18.693 -7.440 -13.549 1.00 34.23 305 ASN A O 1
ATOM 2197 N N . PRO A 1 306 ? -19.358 -6.601 -15.567 1.00 33.97 306 PRO A N 1
ATOM 2198 C CA . PRO A 1 306 ? -20.407 -5.781 -14.987 1.00 32.85 306 PRO A CA 1
ATOM 2199 C C . PRO A 1 306 ? -21.602 -6.591 -14.495 1.00 32.65 306 PRO A C 1
ATOM 2200 O O . PRO A 1 306 ? -21.884 -7.671 -15.032 1.00 32.90 306 PRO A O 1
ATOM 2204 N N . PRO A 1 307 ? -22.287 -6.086 -13.453 1.00 31.80 307 PRO A N 1
ATOM 2205 C CA . PRO A 1 307 ? -23.464 -6.751 -12.941 1.00 31.01 307 PRO A CA 1
ATOM 2206 C C . PRO A 1 307 ? -24.666 -6.512 -13.869 1.00 31.54 307 PRO A C 1
ATOM 2207 O O . PRO A 1 307 ? -24.733 -5.486 -14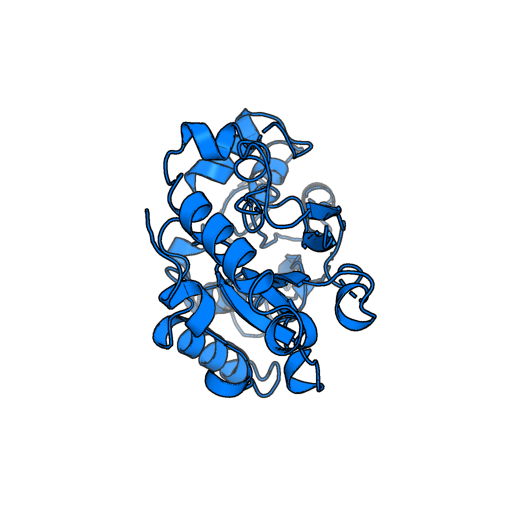.559 1.00 31.40 307 PRO A O 1
ATOM 2211 N N . ALA A 1 308 ? -25.592 -7.464 -13.898 1.00 31.19 308 ALA A N 1
ATOM 2212 C CA . ALA A 1 308 ? -26.803 -7.337 -14.707 1.00 30.81 308 ALA A CA 1
ATOM 2213 C C . ALA A 1 308 ? -27.706 -6.223 -14.162 1.00 28.34 308 ALA A C 1
ATOM 2214 O O . ALA A 1 308 ? -27.648 -5.891 -12.990 1.00 27.12 308 ALA A O 1
ATOM 2216 N N . TYR A 1 309 ? -28.561 -5.679 -15.018 1.00 27.43 309 TYR A N 1
ATOM 2217 C CA . TYR A 1 309 ? -29.506 -4.631 -14.627 1.00 27.46 309 TYR A CA 1
ATOM 2218 C C . TYR A 1 309 ? -30.293 -4.955 -13.334 1.00 27.82 309 TYR A C 1
ATOM 2219 O O . TYR A 1 309 ? -30.317 -4.148 -12.381 1.00 25.72 309 TYR A O 1
ATOM 2228 N N . ASP A 1 310 ? -30.913 -6.134 -13.285 1.00 28.85 310 ASP A N 1
ATOM 2229 C CA . ASP A 1 310 ? -31.717 -6.542 -12.114 1.00 29.61 310 ASP A CA 1
ATOM 2230 C C . ASP A 1 310 ? -30.899 -6.748 -10.826 1.00 31.00 310 ASP A C 1
ATOM 2231 O O . ASP A 1 310 ? -31.448 -6.732 -9.736 1.00 31.78 310 ASP A O 1
ATOM 2236 N N . ASP A 1 311 ? -29.595 -6.922 -10.940 1.00 31.63 311 ASP A N 1
ATOM 2237 C CA . ASP A 1 311 ? -28.780 -7.089 -9.758 1.00 32.97 311 ASP A CA 1
ATOM 2238 C C . ASP A 1 311 ? -28.262 -5.771 -9.224 1.00 32.65 311 ASP A C 1
ATOM 2239 O O . ASP A 1 311 ? -27.953 -5.669 -8.036 1.00 33.26 311 ASP A O 1
ATOM 2244 N N . PHE A 1 312 ? -28.168 -4.764 -10.092 1.00 30.34 312 PHE A N 1
ATOM 2245 C CA . PHE A 1 312 ? -27.603 -3.461 -9.718 1.00 28.49 312 PHE A CA 1
ATOM 2246 C C . PHE A 1 312 ? -28.669 -2.386 -9.550 1.00 27.52 312 PHE A C 1
ATOM 2247 O O . PHE A 1 312 ? -28.648 -1.618 -8.595 1.00 25.60 312 PHE A O 1
ATOM 2255 N N . VAL A 1 313 ? -29.607 -2.343 -10.483 1.00 26.12 313 VAL A N 1
ATOM 2256 C CA . VAL A 1 313 ? -30.595 -1.308 -10.498 1.00 26.48 313 VAL A CA 1
ATOM 2257 C C . VAL A 1 313 ? -31.890 -1.735 -9.842 1.00 28.10 313 VAL A C 1
ATOM 2258 O O . VAL A 1 313 ? -32.360 -2.848 -10.051 1.00 25.86 313 VAL A O 1
ATOM 2262 N N . GLU A 1 314 ? -32.432 -0.854 -9.003 1.00 29.47 314 GLU A N 1
ATOM 2263 C CA . GLU A 1 314 ? -33.757 -1.050 -8.416 1.00 30.12 314 GLU A CA 1
ATOM 2264 C C . GLU A 1 314 ? -34.603 0.145 -8.882 1.00 29.89 314 GLU A C 1
ATOM 2265 O O . GLU A 1 314 ? -34.668 1.188 -8.206 1.00 29.87 314 GLU A O 1
ATOM 2271 N N . PRO A 1 315 ? -35.267 -0.002 -10.037 1.00 29.50 315 PRO A N 1
ATOM 2272 C CA . PRO A 1 315 ? -35.999 1.104 -10.626 1.00 30.12 315 PRO A CA 1
ATOM 2273 C C . PRO A 1 315 ? -37.421 1.297 -10.091 1.00 30.71 315 PRO A C 1
ATOM 2274 O O . PRO A 1 315 ? -38.109 2.227 -10.531 1.00 31.94 315 PRO A O 1
ATOM 2278 N N . SER A 1 316 ? -37.870 0.461 -9.156 1.00 30.70 316 SER A N 1
ATOM 2279 C CA . SER A 1 316 ? -39.260 0.601 -8.651 1.00 31.38 316 SER A CA 1
ATOM 2280 C C . SER A 1 316 ? -39.552 1.904 -7.889 1.00 30.57 316 SER A C 1
ATOM 2281 O O . SER A 1 316 ? -40.620 2.502 -8.049 1.00 31.30 316 SER A O 1
ATOM 2284 N N . LEU A 1 317 ? -38.621 2.340 -7.049 1.00 29.79 317 LEU A N 1
ATOM 2285 C CA . LEU A 1 317 ? -38.830 3.550 -6.235 1.00 29.64 317 LEU A CA 1
ATOM 2286 C C . LEU A 1 317 ? -39.051 4.791 -7.084 1.00 28.22 317 LEU A C 1
ATOM 2287 O O . LEU A 1 317 ? -39.958 5.577 -6.807 1.00 29.44 317 LEU A O 1
ATOM 2292 N N . TYR A 1 318 ? -38.251 4.952 -8.131 1.00 26.75 318 TYR A N 1
ATOM 2293 C CA . TYR A 1 318 ? -38.375 6.113 -8.988 1.00 27.49 318 TYR A CA 1
ATOM 2294 C C . TYR A 1 318 ? -39.609 6.011 -9.877 1.00 29.50 318 TYR A C 1
ATOM 2295 O O . TYR A 1 318 ? -40.287 7.005 -10.102 1.00 30.38 318 TYR A O 1
ATOM 2304 N N . LYS A 1 319 ? -39.904 4.812 -10.374 1.00 31.95 319 LYS A N 1
ATOM 2305 C CA . LYS A 1 319 ? -41.077 4.618 -11.221 1.00 35.16 319 LYS A CA 1
ATOM 2306 C C . LYS A 1 319 ? -42.368 4.861 -10.444 1.00 36.15 319 LYS A C 1
ATOM 2307 O O . LYS A 1 319 ? -43.268 5.523 -10.938 1.00 38.12 319 LYS A O 1
ATOM 2313 N N . GLU A 1 320 ? -42.455 4.341 -9.225 1.00 37.24 320 GLU A N 1
ATOM 2314 C CA . GLU A 1 320 ? -43.666 4.511 -8.408 1.00 40.35 320 GLU A CA 1
ATOM 2315 C C . GLU A 1 320 ? -43.834 5.934 -7.889 1.00 39.64 320 GLU A C 1
ATOM 2316 O O . GLU A 1 320 ? -44.949 6.353 -7.622 1.00 40.50 320 GLU A O 1
ATOM 2322 N N . ALA A 1 321 ? -42.732 6.657 -7.728 1.00 38.55 321 ALA A N 1
ATOM 2323 C CA . ALA A 1 321 ? -42.795 8.034 -7.245 1.00 39.29 321 ALA A CA 1
ATOM 2324 C C . ALA A 1 321 ? -43.547 8.863 -8.275 1.00 40.80 321 ALA A C 1
ATOM 2325 O O . ALA A 1 321 ? -43.347 8.692 -9.485 1.00 41.49 321 ALA A O 1
ATOM 2327 N N . SER A 1 322 ? -44.414 9.747 -7.800 1.00 42.58 322 SER A N 1
ATOM 2328 C CA . SER A 1 322 ? -45.169 10.615 -8.695 1.00 44.94 322 SER A CA 1
ATOM 2329 C C . SER A 1 322 ? -44.289 11.771 -9.220 1.00 44.91 322 SER A C 1
ATOM 2330 O O . SER A 1 322 ? -43.338 12.204 -8.574 1.00 43.42 322 SER A O 1
ATOM 2333 N N . ARG A 1 323 ? -44.618 12.247 -10.408 1.00 47.65 323 ARG A N 1
ATOM 2334 C CA . ARG A 1 323 ? -43.914 13.372 -11.000 1.00 48.64 323 ARG A CA 1
ATOM 2335 C C . ARG A 1 323 ? -44.316 14.681 -10.303 1.00 52.10 323 ARG A C 1
ATOM 2336 O O . ARG A 1 323 ? -43.464 15.557 -10.071 1.00 52.29 323 ARG A O 1
ATOM 2344 N N . SER A 1 324 ? -45.613 14.774 -9.981 1.00 54.78 324 SER A N 1
ATOM 2345 C CA . SER A 1 324 ? -46.258 15.940 -9.336 1.00 57.39 324 SER A CA 1
ATOM 2346 C C . SER A 1 324 ? -45.620 16.425 -8.031 1.00 57.49 324 SER A C 1
ATOM 2347 O O . SER A 1 324 ? -46.330 16.869 -7.121 1.00 58.55 324 SER A O 1
#

Sequence (281 aa):
QQVIKIGYLPITHSANLTKKLLSSQYNHPKYKLELVKFNNWPDLDALNSGRIDGASTLIELAKSKQKGSNIKAVALGHHEGNVIGQKGHHLNEFNNNGDDYHFGIPHRYSTHYLLLEELRKQLKIKPGHFSSYHESPAEPAALSEHRITGYSVAEPFGALGEKLGKGKTLKHGDDVIPDAYCCVLVLRGELLDQHKDDVAQAFVQDYKKSGFKNDRKQSVDITHHFKQSRDVLTQSAAWTSYGDLTIKPSGYQEITTLVKQHHLFNPPAYDDFVEPSLYKEASRS

Radius of gyration: 18.61 Å; Cα contacts (8 Å, |Δi|>4): 557; chains: 1; bounding box: 52×41×48 Å